Protein AF-A0A7C0UI90-F1 (afdb_monomer_lite)

Sequence (282 aa):
MVNGKISGVSVEVQLVLGINLPPIRINGDCYCGEYFSAKARINDSAILSVPIASPQNKSINCFTTDKDKNIELRKSSGNGHGTLFNQNIALKVNERGVCHTRYPNNNLRLIKMIYGGRMEIWEIALVSQNGSFFAPTQKTYEAKFYWDKKMGKIVCPRFDKSWPQIVEFGKNLLNEEDMLEPIEKHESDLAERRKNEKEAASYRLAMLKKPNTGYVLWWSHAQGYGAIKMYNYIARVHWKEIFRCHLLAFLSPGEIVKYSALRTPNGKTSFRKEAVGVMPVG

Structure (mmCIF, N/CA/C/O backbone):
data_AF-A0A7C0UI90-F1
#
_entry.id   AF-A0A7C0UI90-F1
#
loop_
_atom_site.group_PDB
_atom_site.id
_atom_site.type_symbol
_atom_site.label_atom_id
_atom_site.label_alt_id
_atom_site.label_comp_id
_atom_site.label_asym_id
_atom_site.label_entity_id
_atom_site.label_seq_id
_atom_site.pdbx_PDB_ins_code
_atom_site.Cartn_x
_atom_site.Cartn_y
_atom_site.Cartn_z
_atom_site.occupancy
_atom_site.B_iso_or_equiv
_atom_site.auth_seq_id
_atom_site.auth_comp_id
_atom_site.auth_asym_id
_atom_site.auth_atom_id
_atom_site.pdbx_PDB_model_num
ATOM 1 N N . MET A 1 1 ? 3.082 6.407 3.923 1.00 51.09 1 MET A N 1
ATOM 2 C CA . MET A 1 1 ? 3.392 4.962 3.972 1.00 51.09 1 MET A CA 1
ATOM 3 C C . MET A 1 1 ? 4.830 4.838 4.402 1.00 51.09 1 MET A C 1
ATOM 5 O O . MET A 1 1 ? 5.637 5.645 3.956 1.00 51.09 1 MET A O 1
ATOM 9 N N . VAL A 1 2 ? 5.113 3.908 5.303 1.00 45.16 2 VAL A N 1
ATOM 10 C CA . VAL A 1 2 ? 6.432 3.733 5.918 1.00 45.16 2 VAL A CA 1
ATOM 11 C C . VAL A 1 2 ? 6.766 2.248 5.799 1.00 45.16 2 VAL A C 1
ATOM 13 O O . VAL A 1 2 ? 5.917 1.413 6.122 1.00 45.16 2 VAL A O 1
ATOM 16 N N . ASN A 1 3 ? 7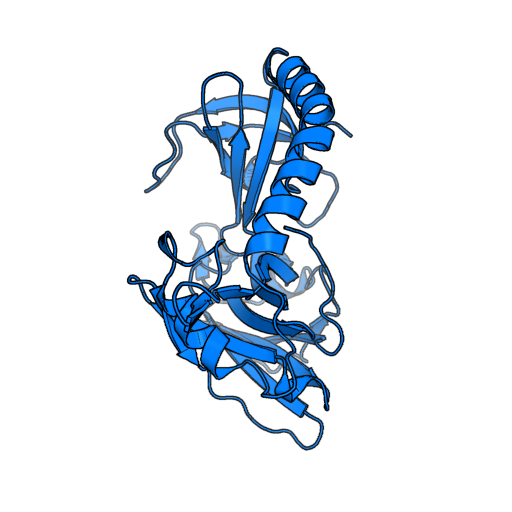.948 1.934 5.268 1.00 60.47 3 ASN A N 1
ATOM 17 C CA . ASN A 1 3 ? 8.530 0.597 5.387 1.00 60.47 3 ASN A CA 1
ATOM 18 C C . ASN A 1 3 ? 8.847 0.376 6.864 1.00 60.47 3 ASN A C 1
ATOM 20 O O . ASN A 1 3 ? 9.406 1.270 7.502 1.00 60.47 3 ASN A O 1
ATOM 24 N N . GLY A 1 4 ? 8.439 -0.748 7.439 1.00 63.25 4 GLY A N 1
ATOM 25 C CA . GLY A 1 4 ? 8.556 -0.879 8.882 1.00 63.25 4 GLY A CA 1
ATOM 26 C C . GLY A 1 4 ? 8.267 -2.259 9.425 1.00 63.25 4 GLY A C 1
ATOM 27 O O . GLY A 1 4 ? 7.746 -3.140 8.748 1.00 63.25 4 GLY A O 1
ATOM 28 N N . LYS A 1 5 ? 8.604 -2.416 10.703 1.00 76.19 5 LYS A N 1
ATOM 29 C CA . LYS A 1 5 ? 8.314 -3.612 11.487 1.00 76.19 5 LYS A CA 1
ATOM 30 C C . LYS A 1 5 ? 7.004 -3.418 12.238 1.00 76.19 5 LYS A C 1
ATOM 32 O O . LYS A 1 5 ? 6.796 -2.387 12.878 1.00 76.19 5 LYS A O 1
ATOM 37 N N . ILE A 1 6 ? 6.151 -4.433 12.207 1.00 79.19 6 ILE A N 1
ATOM 38 C CA . ILE A 1 6 ? 4.954 -4.488 13.043 1.00 79.19 6 ILE A CA 1
ATOM 39 C C . ILE A 1 6 ? 5.350 -5.196 14.337 1.00 79.19 6 ILE A C 1
ATOM 41 O O . ILE A 1 6 ? 5.777 -6.347 14.310 1.00 79.19 6 ILE A O 1
ATOM 45 N N . SER A 1 7 ? 5.236 -4.513 15.478 1.00 79.06 7 SER A N 1
ATOM 46 C CA . SER A 1 7 ? 5.532 -5.136 16.778 1.00 79.06 7 SER A CA 1
ATOM 47 C C . SER A 1 7 ? 4.697 -6.407 16.983 1.00 79.06 7 SER A C 1
ATOM 49 O O . SER A 1 7 ? 3.477 -6.366 16.801 1.00 79.06 7 SER A O 1
ATOM 51 N N . GLY A 1 8 ? 5.361 -7.510 17.349 1.00 73.69 8 GLY A N 1
ATOM 52 C CA . GLY A 1 8 ? 4.749 -8.825 17.575 1.00 73.69 8 GLY A CA 1
ATOM 53 C C . GLY A 1 8 ? 4.488 -9.663 16.318 1.00 73.69 8 GLY A C 1
ATOM 54 O O . GLY A 1 8 ? 3.927 -10.747 16.441 1.00 73.69 8 GLY A O 1
ATOM 55 N N . VAL A 1 9 ? 4.883 -9.193 15.130 1.00 78.81 9 VAL A N 1
ATOM 56 C CA . VAL A 1 9 ? 4.737 -9.924 13.861 1.00 78.81 9 VAL A CA 1
ATOM 57 C C . VAL A 1 9 ? 6.117 -10.267 13.309 1.00 78.81 9 VAL A C 1
ATOM 59 O O . VAL A 1 9 ? 6.970 -9.386 13.183 1.00 78.81 9 VAL A O 1
ATOM 62 N N . SER A 1 10 ? 6.323 -11.527 12.933 1.00 78.81 10 SER A N 1
ATOM 63 C CA . SER A 1 10 ? 7.446 -11.930 12.082 1.00 78.81 10 SER A CA 1
ATOM 64 C C . SER A 1 10 ? 6.945 -12.424 10.727 1.00 78.81 10 SER A C 1
ATOM 66 O O . SER A 1 10 ? 5.766 -12.727 10.548 1.00 78.81 10 SER A O 1
ATOM 68 N N . VAL A 1 11 ? 7.844 -12.435 9.743 1.00 75.88 11 VAL A N 1
ATOM 69 C CA . VAL A 1 11 ? 7.551 -12.887 8.383 1.00 75.88 11 VAL A CA 1
ATOM 70 C C . VAL A 1 11 ? 8.459 -14.066 8.068 1.00 75.88 11 VAL A C 1
ATOM 72 O O . VAL A 1 11 ? 9.665 -14.050 8.303 1.00 75.88 11 VAL A O 1
ATOM 75 N N . GLU A 1 12 ? 7.877 -15.131 7.549 1.00 77.94 12 GLU A N 1
ATOM 76 C CA . GLU A 1 12 ? 8.604 -16.318 7.134 1.00 77.94 12 GLU A CA 1
ATOM 77 C C . GLU A 1 12 ? 8.189 -16.652 5.707 1.00 77.94 12 GLU A C 1
ATOM 79 O O . GLU A 1 12 ? 7.008 -16.609 5.358 1.00 77.94 12 GLU A O 1
ATOM 84 N N . VAL A 1 13 ? 9.168 -16.962 4.861 1.00 73.62 13 VAL A N 1
ATOM 85 C CA . VAL A 1 13 ? 8.907 -17.389 3.489 1.00 73.62 13 VAL A CA 1
ATOM 86 C C . VAL A 1 13 ? 9.473 -18.783 3.322 1.00 73.62 13 VAL A C 1
ATOM 88 O O . VAL A 1 13 ? 10.682 -19.005 3.401 1.00 73.62 13 VAL A O 1
ATOM 91 N N . GLN A 1 14 ? 8.587 -19.732 3.065 1.00 73.56 14 GLN A N 1
ATOM 92 C CA . GLN A 1 14 ? 8.961 -21.090 2.722 1.00 73.56 14 GLN A CA 1
ATOM 93 C C . GLN A 1 14 ? 8.727 -21.310 1.235 1.00 73.56 14 GLN A C 1
ATOM 95 O O . GLN A 1 14 ? 7.634 -21.083 0.725 1.00 73.56 14 GLN A O 1
ATOM 100 N N . LEU A 1 15 ? 9.744 -21.784 0.525 1.00 68.00 15 LEU A N 1
ATOM 101 C CA . LEU A 1 15 ? 9.550 -22.286 -0.825 1.00 68.00 15 LEU A CA 1
ATOM 102 C C . LEU A 1 15 ? 9.065 -23.726 -0.775 1.00 68.00 15 LEU A C 1
ATOM 104 O O . LEU A 1 15 ? 9.737 -24.589 -0.214 1.00 68.00 15 LEU A O 1
ATOM 108 N N . VAL A 1 16 ? 7.935 -23.985 -1.422 1.00 66.19 16 VAL A N 1
ATOM 109 C CA . VAL A 1 16 ? 7.476 -25.337 -1.728 1.00 66.19 16 VAL A CA 1
ATOM 110 C C . VAL A 1 16 ? 7.855 -25.602 -3.177 1.00 66.19 16 VAL A C 1
ATOM 112 O O . VAL A 1 16 ? 7.046 -25.501 -4.099 1.00 66.19 16 VAL A O 1
ATOM 115 N N . LEU A 1 17 ? 9.146 -25.866 -3.363 1.00 58.09 17 LEU A N 1
ATOM 116 C CA . LEU A 1 17 ? 9.630 -26.547 -4.559 1.00 58.09 17 LEU A CA 1
ATOM 117 C C . LEU A 1 17 ? 9.334 -28.035 -4.352 1.00 58.09 17 LEU A C 1
ATOM 119 O O . LEU A 1 17 ? 9.226 -28.466 -3.205 1.00 58.09 17 LEU A O 1
ATOM 123 N N . GLY A 1 18 ? 9.265 -28.851 -5.402 1.00 52.12 18 GLY A N 1
ATOM 124 C CA . GLY A 1 18 ? 9.109 -30.316 -5.286 1.00 52.12 18 GLY A CA 1
ATOM 125 C C . GLY A 1 18 ? 10.187 -31.067 -4.466 1.00 52.12 18 GLY A C 1
ATOM 126 O O . GLY A 1 18 ? 10.306 -32.280 -4.588 1.00 52.12 18 GLY A O 1
ATOM 127 N N . ILE A 1 19 ? 10.996 -30.365 -3.662 1.00 47.78 19 ILE A N 1
ATOM 128 C CA . ILE A 1 19 ? 12.025 -30.843 -2.743 1.00 47.78 19 ILE A CA 1
ATOM 129 C C . ILE A 1 19 ? 11.970 -29.968 -1.472 1.00 47.78 19 ILE A C 1
ATOM 131 O O . ILE A 1 19 ? 11.955 -28.740 -1.571 1.00 47.78 19 ILE A O 1
ATOM 135 N N . ASN A 1 20 ? 11.970 -30.593 -0.290 1.00 51.75 20 ASN A N 1
ATOM 136 C CA . ASN A 1 20 ? 11.911 -29.941 1.027 1.00 51.75 20 ASN A CA 1
ATOM 137 C C . ASN A 1 20 ? 13.096 -28.983 1.260 1.00 51.75 20 ASN A C 1
ATOM 139 O O . ASN A 1 20 ? 14.147 -29.400 1.747 1.00 51.75 20 ASN A O 1
ATOM 143 N N . LEU A 1 21 ? 12.946 -27.696 0.935 1.00 54.94 21 LEU A N 1
ATOM 144 C CA . LEU A 1 21 ? 13.877 -26.662 1.389 1.00 54.94 21 LEU A CA 1
ATOM 145 C C . LEU A 1 21 ? 13.471 -26.169 2.786 1.00 54.94 21 LEU A C 1
ATOM 147 O O . LEU A 1 21 ? 12.273 -26.030 3.060 1.00 54.94 21 LEU A O 1
ATOM 151 N N . PRO A 1 22 ? 14.442 -25.887 3.676 1.00 56.75 22 PRO A N 1
ATOM 152 C CA . PRO A 1 22 ? 14.138 -25.305 4.973 1.00 56.75 22 PRO A CA 1
ATOM 153 C C . PRO A 1 22 ? 13.486 -23.922 4.789 1.00 56.75 22 PRO A C 1
ATOM 155 O O . PRO A 1 22 ? 13.873 -23.179 3.879 1.00 56.75 22 PRO A O 1
ATOM 158 N N . PRO A 1 23 ? 12.498 -23.559 5.626 1.00 59.75 23 PRO A N 1
ATOM 159 C CA . PRO A 1 23 ? 11.876 -22.242 5.570 1.00 59.75 23 PRO A CA 1
ATOM 160 C C . PRO A 1 23 ? 12.924 -21.156 5.828 1.00 59.75 23 PRO A C 1
ATOM 162 O O . PRO A 1 23 ? 13.736 -21.265 6.748 1.00 59.75 23 PRO A O 1
ATOM 165 N N . ILE A 1 24 ? 12.896 -20.088 5.031 1.00 60.34 24 ILE A N 1
ATOM 166 C CA . ILE A 1 24 ? 13.757 -18.928 5.243 1.00 60.34 24 ILE A CA 1
ATOM 167 C C . ILE A 1 24 ? 12.975 -17.958 6.128 1.00 60.34 24 ILE A C 1
ATOM 169 O O . ILE A 1 24 ? 11.955 -17.391 5.728 1.00 60.34 24 ILE A O 1
ATOM 173 N N . ARG A 1 25 ? 13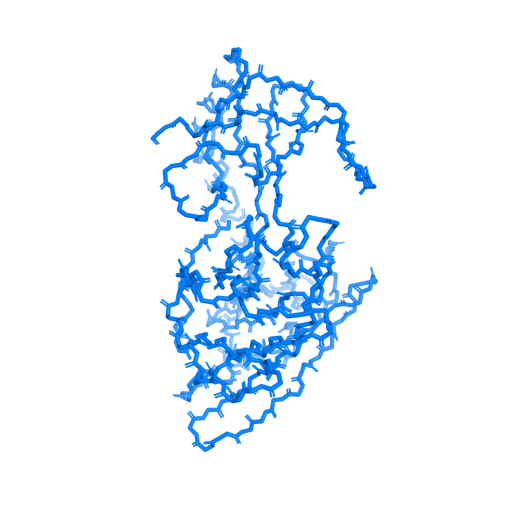.440 -17.783 7.367 1.00 55.91 25 ARG A N 1
ATOM 174 C CA . ARG A 1 25 ? 12.888 -16.786 8.292 1.00 55.91 25 ARG A CA 1
ATOM 175 C C . ARG A 1 25 ? 13.424 -15.408 7.938 1.00 55.91 25 ARG A C 1
ATOM 177 O O . ARG A 1 25 ? 14.636 -15.231 7.842 1.00 55.91 25 ARG A O 1
ATOM 184 N N . ILE A 1 26 ? 12.535 -14.431 7.773 1.00 57.53 26 ILE A N 1
ATOM 185 C CA . ILE A 1 26 ? 12.902 -13.087 7.322 1.00 57.53 26 ILE A CA 1
ATOM 186 C C . ILE A 1 26 ? 12.285 -12.049 8.253 1.00 57.53 26 ILE A C 1
ATOM 188 O O . ILE A 1 26 ? 11.101 -11.738 8.199 1.00 57.53 26 ILE A O 1
ATOM 192 N N . ASN A 1 27 ? 13.110 -11.449 9.106 1.00 49.03 27 ASN A N 1
ATOM 193 C CA . ASN A 1 27 ? 12.647 -10.393 10.000 1.00 49.03 27 ASN A CA 1
ATOM 194 C C . ASN A 1 27 ? 12.759 -9.008 9.342 1.00 49.03 27 ASN A C 1
ATOM 196 O O . ASN A 1 27 ? 13.760 -8.314 9.517 1.00 49.03 27 ASN A O 1
ATOM 200 N N . GLY A 1 28 ? 11.695 -8.568 8.664 1.00 49.09 28 GLY A N 1
ATOM 201 C CA . GLY A 1 28 ? 11.563 -7.210 8.114 1.00 49.09 28 GLY A CA 1
ATOM 202 C C . GLY A 1 28 ? 11.826 -7.110 6.609 1.00 49.09 28 GLY A C 1
ATOM 203 O O . GLY A 1 28 ? 11.704 -8.102 5.897 1.00 49.09 28 GLY A O 1
ATOM 204 N N . ASP A 1 29 ? 12.162 -5.903 6.132 1.00 50.03 29 ASP A N 1
ATOM 205 C CA . ASP A 1 29 ? 12.384 -5.550 4.715 1.00 50.03 29 ASP A CA 1
ATOM 206 C C . ASP A 1 29 ? 13.670 -6.165 4.139 1.00 50.03 29 ASP A C 1
ATOM 208 O O . ASP A 1 29 ? 14.583 -5.469 3.687 1.00 50.03 29 ASP A O 1
ATOM 212 N N . CYS A 1 30 ? 13.786 -7.485 4.206 1.00 55.34 30 CYS A N 1
ATOM 213 C CA . CYS A 1 30 ? 15.021 -8.187 3.922 1.00 55.34 30 CYS A CA 1
ATOM 214 C C . CYS A 1 30 ? 14.888 -9.084 2.689 1.00 55.34 30 CYS A C 1
ATOM 216 O O . CYS A 1 30 ? 13.849 -9.676 2.386 1.00 55.34 30 CYS A O 1
ATOM 218 N N . TYR A 1 31 ? 15.996 -9.132 1.960 1.00 56.28 31 TYR A N 1
ATOM 219 C CA . TYR A 1 31 ? 16.250 -9.999 0.825 1.00 56.28 31 TYR A CA 1
ATOM 220 C C . TYR A 1 31 ? 16.003 -11.471 1.176 1.00 56.28 31 TYR A C 1
ATOM 222 O O . TYR A 1 31 ? 16.520 -11.951 2.182 1.00 56.28 31 TYR A O 1
ATOM 230 N N . CYS A 1 32 ? 15.249 -12.196 0.344 1.00 54.50 32 CYS A N 1
ATOM 231 C CA . CYS A 1 32 ? 15.006 -13.630 0.530 1.00 54.50 32 CYS A CA 1
ATOM 232 C C . CYS A 1 32 ? 16.123 -14.516 -0.070 1.00 54.50 32 CYS A C 1
ATOM 234 O O . CYS A 1 32 ? 16.038 -15.736 0.032 1.00 54.50 32 CYS A O 1
ATOM 236 N N . GLY A 1 33 ? 17.177 -13.931 -0.661 1.00 51.34 33 GLY A N 1
ATOM 237 C CA . GLY A 1 33 ? 18.334 -14.656 -1.209 1.00 51.34 33 GLY A CA 1
ATOM 238 C C . GLY A 1 33 ? 18.289 -14.901 -2.727 1.00 51.34 33 GLY A C 1
ATOM 239 O O . GLY A 1 33 ? 17.216 -14.959 -3.326 1.00 51.34 33 GLY A O 1
ATOM 240 N N . GLU A 1 34 ? 19.466 -15.127 -3.340 1.00 48.56 34 GLU A N 1
ATOM 241 C CA . GLU A 1 34 ? 19.613 -15.604 -4.738 1.00 48.56 34 GLU A CA 1
ATOM 242 C C . GLU A 1 34 ? 19.105 -17.048 -4.885 1.00 48.56 34 GLU A C 1
ATOM 244 O O . GLU A 1 34 ? 18.756 -17.495 -5.973 1.00 48.56 34 GLU A O 1
ATOM 249 N N . TYR A 1 35 ? 19.000 -17.772 -3.765 1.00 44.78 35 TYR A N 1
ATOM 250 C CA . TYR A 1 35 ? 18.588 -19.175 -3.690 1.00 44.78 35 TYR A CA 1
ATOM 251 C C . TYR A 1 35 ? 17.211 -19.464 -4.309 1.00 44.78 35 TYR A C 1
ATOM 253 O O . TYR A 1 35 ? 16.971 -20.587 -4.753 1.00 44.78 35 TYR A O 1
ATOM 261 N N . PHE A 1 36 ? 16.321 -18.467 -4.374 1.00 50.47 36 PHE A N 1
ATOM 262 C CA . PHE A 1 36 ? 15.011 -18.600 -5.016 1.00 50.47 36 PHE A CA 1
ATOM 263 C C . PHE A 1 36 ? 15.097 -18.722 -6.548 1.00 50.47 36 PHE A C 1
ATOM 265 O O . PHE A 1 36 ? 14.237 -19.361 -7.154 1.00 50.47 36 PHE A O 1
ATOM 272 N N . SER A 1 37 ? 16.100 -18.113 -7.191 1.00 51.34 37 SER A N 1
ATOM 273 C CA . SER A 1 37 ? 16.126 -17.959 -8.653 1.00 51.34 37 SER A CA 1
ATOM 274 C C . SER A 1 37 ? 16.629 -19.210 -9.381 1.00 51.34 37 SER A C 1
ATOM 276 O O . SER A 1 37 ? 16.150 -19.514 -10.469 1.00 51.34 37 SER A O 1
ATOM 278 N N . ALA A 1 38 ? 17.545 -19.968 -8.768 1.00 50.12 38 ALA A N 1
ATOM 279 C CA . ALA A 1 38 ? 18.234 -21.079 -9.428 1.00 50.12 38 ALA A CA 1
ATOM 280 C C . ALA A 1 38 ? 17.455 -22.411 -9.434 1.00 50.12 38 ALA A C 1
ATOM 282 O O . ALA A 1 38 ? 17.819 -23.321 -10.178 1.00 50.12 38 ALA A O 1
ATOM 283 N N . LYS A 1 39 ? 16.417 -22.569 -8.596 1.00 54.78 39 LYS A N 1
ATOM 284 C CA . LYS A 1 39 ? 15.715 -23.859 -8.412 1.00 54.78 39 LYS A CA 1
ATOM 285 C C . LYS A 1 39 ? 14.207 -23.833 -8.655 1.00 54.78 39 LYS A C 1
ATOM 287 O O . LYS A 1 39 ? 13.625 -24.908 -8.780 1.00 54.78 39 LYS A O 1
ATOM 292 N N . ALA A 1 40 ? 13.582 -22.658 -8.716 1.00 57.44 40 ALA A N 1
ATOM 293 C CA . ALA A 1 40 ? 12.142 -22.555 -8.923 1.00 57.44 40 ALA A CA 1
ATOM 294 C C . ALA A 1 40 ? 11.752 -22.896 -10.370 1.00 57.44 40 ALA A C 1
ATOM 296 O O . ALA A 1 40 ? 12.316 -22.367 -11.327 1.00 57.44 40 ALA A O 1
ATOM 297 N N . ARG A 1 41 ? 10.768 -23.779 -10.523 1.00 63.72 41 ARG A N 1
ATOM 298 C CA . ARG A 1 41 ? 10.221 -24.280 -11.785 1.00 63.72 41 ARG A CA 1
ATOM 299 C C . ARG A 1 41 ? 8.810 -23.740 -12.021 1.00 63.72 41 ARG A C 1
ATOM 301 O O . ARG A 1 41 ? 8.154 -23.187 -11.137 1.00 63.72 41 ARG A O 1
ATOM 308 N N . ILE A 1 42 ? 8.327 -23.919 -13.249 1.00 60.69 42 ILE A N 1
ATOM 309 C CA . ILE A 1 42 ? 6.921 -23.691 -13.603 1.00 60.69 42 ILE A CA 1
ATOM 310 C C . ILE A 1 42 ? 6.048 -24.592 -12.708 1.00 60.69 42 ILE A C 1
ATOM 312 O O . ILE A 1 42 ? 6.316 -25.786 -12.618 1.00 60.69 42 ILE A O 1
ATOM 316 N N . ASN A 1 43 ? 5.013 -24.013 -12.084 1.00 65.81 43 ASN A N 1
ATOM 317 C CA . ASN A 1 43 ? 4.077 -24.625 -11.119 1.00 65.81 43 ASN A CA 1
ATOM 318 C C . ASN A 1 43 ? 4.544 -24.736 -9.657 1.00 65.81 43 ASN A C 1
ATOM 320 O O . ASN A 1 43 ? 3.767 -25.211 -8.829 1.00 65.81 43 ASN A O 1
ATOM 324 N N . ASP A 1 44 ? 5.738 -24.256 -9.307 1.00 75.50 44 ASP A N 1
ATOM 325 C CA . ASP A 1 44 ? 6.128 -24.170 -7.897 1.00 75.50 44 ASP A CA 1
ATOM 326 C C . ASP A 1 44 ? 5.317 -23.098 -7.147 1.00 75.50 44 ASP A C 1
ATOM 328 O O . ASP A 1 44 ? 4.744 -22.166 -7.730 1.00 75.50 44 ASP A O 1
ATOM 332 N N . SER A 1 45 ? 5.284 -23.210 -5.819 1.00 80.12 45 SER A N 1
ATOM 333 C CA . SER A 1 45 ? 4.643 -22.218 -4.956 1.00 80.12 45 SER A CA 1
ATOM 334 C C . SER A 1 45 ? 5.539 -21.802 -3.799 1.00 80.12 45 SER A C 1
ATOM 336 O O . SER A 1 45 ? 6.422 -22.535 -3.358 1.00 80.12 45 SER A O 1
ATOM 338 N N . ALA A 1 46 ? 5.309 -20.597 -3.297 1.00 82.94 46 ALA A N 1
ATOM 339 C CA . ALA A 1 46 ? 5.870 -20.129 -2.044 1.00 82.94 46 ALA A CA 1
ATOM 340 C C . ALA A 1 46 ? 4.752 -20.032 -1.008 1.00 82.94 46 ALA A C 1
ATOM 342 O O . ALA A 1 46 ? 3.655 -19.576 -1.316 1.00 82.94 46 ALA A O 1
ATOM 343 N N . ILE A 1 47 ? 5.023 -20.421 0.228 1.00 84.69 47 ILE A N 1
ATOM 344 C CA . ILE A 1 47 ? 4.156 -20.148 1.365 1.00 84.69 47 ILE A CA 1
ATOM 345 C C . ILE A 1 47 ? 4.725 -18.929 2.085 1.00 84.69 47 ILE A C 1
ATOM 347 O O . ILE A 1 47 ? 5.838 -18.959 2.611 1.00 84.69 47 ILE A O 1
ATOM 351 N N . LEU A 1 48 ? 3.951 -17.847 2.087 1.00 86.44 48 LEU A N 1
ATOM 352 C CA . LEU A 1 48 ? 4.176 -16.697 2.949 1.00 86.44 48 LEU A CA 1
ATOM 353 C C . LEU A 1 48 ? 3.453 -16.951 4.272 1.00 86.44 48 LEU A C 1
ATOM 355 O O . LEU A 1 48 ? 2.222 -17.006 4.302 1.00 86.44 48 LEU A O 1
ATOM 359 N N . SER A 1 49 ? 4.228 -17.096 5.337 1.00 85.75 49 SER A N 1
ATOM 360 C CA . SER A 1 49 ? 3.768 -17.387 6.690 1.00 85.75 49 SER A CA 1
ATOM 361 C C . SER A 1 49 ? 3.995 -16.165 7.575 1.00 85.75 49 SER A C 1
ATOM 363 O O . SER A 1 49 ? 5.092 -15.612 7.631 1.00 85.75 49 SER A O 1
ATOM 365 N N . VAL A 1 50 ? 2.951 -15.724 8.266 1.00 85.75 50 VAL A N 1
ATOM 366 C CA . VAL A 1 50 ? 2.969 -14.536 9.125 1.00 85.75 50 VAL A CA 1
ATOM 367 C C . VAL A 1 50 ? 2.493 -14.935 10.519 1.00 85.75 50 VAL A C 1
ATOM 369 O O . VAL A 1 50 ? 1.290 -14.884 10.804 1.00 85.75 50 VAL A O 1
ATOM 372 N N . PRO A 1 51 ? 3.404 -15.417 11.379 1.00 84.75 51 PRO A N 1
ATOM 373 C CA . PRO A 1 51 ? 3.109 -15.640 12.786 1.00 84.75 51 PRO A CA 1
ATOM 374 C C . PRO A 1 51 ? 2.980 -14.311 13.545 1.00 84.75 51 PRO A C 1
ATOM 376 O O . PRO A 1 51 ? 3.760 -13.371 13.372 1.00 84.75 51 PRO A O 1
ATOM 379 N N . ILE A 1 52 ? 1.990 -14.263 14.429 1.00 83.12 52 ILE A N 1
ATOM 380 C CA . ILE A 1 52 ? 1.695 -13.151 15.327 1.00 83.12 52 ILE A CA 1
ATOM 381 C C . ILE A 1 52 ? 1.739 -13.677 16.753 1.00 83.12 52 ILE A C 1
ATOM 383 O O . ILE A 1 52 ? 0.977 -14.581 17.102 1.00 83.12 52 ILE A O 1
ATOM 387 N N . ALA A 1 53 ? 2.622 -13.110 17.569 1.00 81.50 53 ALA A N 1
ATOM 388 C CA . ALA A 1 53 ? 2.796 -13.519 18.954 1.00 81.50 53 ALA A CA 1
ATOM 389 C C . ALA A 1 53 ? 1.560 -13.191 19.814 1.00 81.50 53 ALA A C 1
ATOM 391 O O . ALA A 1 53 ? 0.806 -12.251 19.546 1.00 81.50 53 ALA A O 1
ATOM 392 N N . SER A 1 54 ? 1.353 -13.970 20.875 1.00 73.25 54 SER A N 1
ATOM 393 C CA . SER A 1 54 ? 0.456 -13.587 21.970 1.00 73.25 54 SER A CA 1
ATOM 394 C C . SER A 1 54 ? 1.103 -12.480 22.828 1.00 73.25 54 SER A C 1
ATOM 396 O O . SER A 1 54 ? 2.308 -12.570 23.081 1.00 73.25 54 SER A O 1
ATOM 398 N N . PRO A 1 55 ? 0.363 -11.457 23.315 1.00 71.00 55 PRO A N 1
ATOM 399 C CA . PRO A 1 55 ? -1.087 -11.229 23.200 1.00 71.00 55 PRO A CA 1
ATOM 400 C C . PRO A 1 55 ? -1.506 -10.354 22.001 1.00 71.00 55 PRO A C 1
ATOM 402 O O . PRO A 1 55 ? -2.662 -9.935 21.914 1.00 71.00 55 PRO A O 1
ATOM 405 N N . GLN A 1 56 ? -0.590 -10.031 21.079 1.00 70.25 56 GLN A N 1
ATOM 406 C CA . GLN A 1 56 ? -0.858 -9.125 19.950 1.00 70.25 56 GLN A CA 1
ATOM 407 C C . GLN A 1 56 ? -1.896 -9.682 18.965 1.00 70.25 56 GLN A C 1
ATOM 409 O O . GLN A 1 56 ? -2.487 -8.924 18.200 1.00 70.25 56 GLN A O 1
ATOM 414 N N . ASN A 1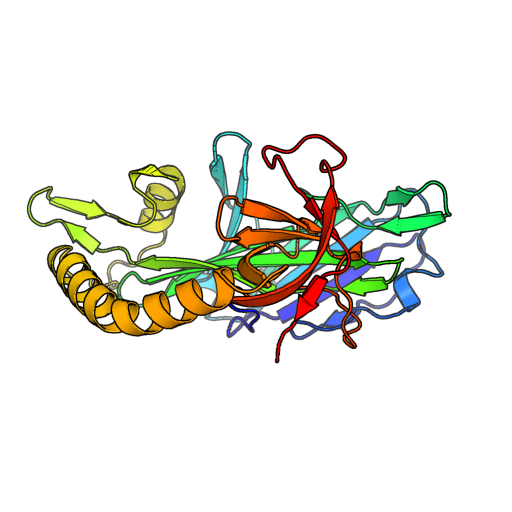 57 ? -2.159 -10.988 18.992 1.00 66.19 57 ASN A N 1
ATOM 415 C CA . ASN A 1 57 ? -3.154 -11.623 18.135 1.00 66.19 57 ASN A CA 1
ATOM 416 C C . ASN A 1 57 ? -4.583 -11.074 18.283 1.00 66.19 57 ASN A C 1
ATOM 418 O O . ASN A 1 57 ? -5.330 -11.115 17.312 1.00 66.19 57 ASN A O 1
ATOM 422 N N . LYS A 1 58 ? -4.973 -10.539 19.448 1.00 74.75 58 LYS A N 1
ATOM 423 C CA . LYS A 1 58 ? -6.316 -9.959 19.630 1.00 74.75 58 LYS A CA 1
ATOM 424 C C . LYS A 1 58 ? -6.505 -8.652 18.858 1.00 74.75 58 LYS A C 1
ATOM 426 O O . LYS A 1 58 ? -7.620 -8.337 18.463 1.00 74.75 58 LYS A O 1
ATOM 431 N N . SER A 1 59 ? -5.428 -7.900 18.633 1.00 83.69 59 SER A N 1
ATOM 432 C CA . SER A 1 59 ? -5.481 -6.591 17.974 1.00 83.69 59 SER A CA 1
ATOM 433 C C . SER A 1 59 ? -5.051 -6.618 16.509 1.00 83.69 59 SER A C 1
ATOM 435 O O . SER A 1 59 ? -5.196 -5.605 15.823 1.00 83.69 59 SER A O 1
ATOM 437 N N . ILE A 1 60 ? -4.538 -7.750 16.010 1.00 89.88 60 ILE A N 1
ATOM 438 C CA . ILE A 1 60 ? -4.086 -7.898 14.624 1.00 89.88 60 ILE A CA 1
ATOM 439 C C . ILE A 1 60 ? -4.865 -9.007 13.925 1.00 89.88 60 ILE A C 1
ATOM 441 O O . ILE A 1 60 ? -4.773 -10.175 14.290 1.00 89.88 60 ILE A O 1
ATOM 445 N N . ASN A 1 61 ? -5.567 -8.641 12.855 1.00 91.25 61 ASN A N 1
ATOM 446 C CA . ASN A 1 61 ? -6.326 -9.570 12.026 1.00 91.25 61 ASN A CA 1
ATOM 447 C C . ASN A 1 61 ? -5.819 -9.542 10.585 1.00 91.25 61 ASN A C 1
ATOM 449 O O . ASN A 1 61 ? -5.331 -8.518 10.107 1.00 91.25 61 ASN A O 1
ATOM 453 N N . CYS A 1 62 ? -5.960 -10.656 9.871 1.00 93.19 62 CYS A N 1
ATOM 454 C CA . CYS A 1 62 ? -5.654 -10.727 8.449 1.00 93.19 62 CYS A CA 1
ATOM 455 C C . CYS A 1 62 ? -6.938 -10.765 7.627 1.00 93.19 62 CYS A C 1
ATOM 457 O O . CYS A 1 62 ? -7.885 -11.469 7.979 1.00 93.19 62 CYS A O 1
ATOM 459 N N . PHE A 1 63 ? -6.963 -10.035 6.517 1.00 93.75 63 PHE A N 1
ATOM 460 C CA . PHE A 1 63 ? -8.138 -9.953 5.662 1.00 93.75 63 PHE A CA 1
ATOM 461 C C . PHE A 1 63 ? -7.775 -9.941 4.177 1.00 93.75 63 PHE A C 1
ATOM 463 O O . PHE A 1 63 ? -6.632 -9.696 3.785 1.00 93.75 63 PHE A O 1
ATOM 470 N N . THR A 1 64 ? -8.773 -10.210 3.344 1.00 92.25 64 THR A N 1
ATOM 471 C CA . THR A 1 64 ? -8.705 -10.043 1.891 1.00 92.25 64 THR A CA 1
ATOM 472 C C . THR A 1 64 ? -9.784 -9.085 1.419 1.00 92.25 64 THR A C 1
ATOM 474 O O . THR A 1 64 ? -10.713 -8.770 2.161 1.00 92.25 64 THR A O 1
ATOM 477 N N . THR A 1 65 ? -9.615 -8.577 0.200 1.00 90.25 65 THR A N 1
ATOM 478 C CA . THR A 1 65 ? -10.573 -7.670 -0.427 1.00 90.25 65 THR A CA 1
ATOM 479 C C . THR A 1 65 ? -10.929 -8.161 -1.812 1.00 90.25 65 THR A C 1
ATOM 481 O O . THR A 1 65 ? -10.018 -8.424 -2.604 1.00 90.25 65 THR A O 1
ATOM 484 N N . ASP A 1 66 ? -12.216 -8.216 -2.125 1.00 87.38 66 ASP A N 1
ATOM 485 C CA . ASP A 1 66 ? -12.670 -8.468 -3.489 1.00 87.38 66 ASP A CA 1
ATOM 486 C C . ASP A 1 66 ? -12.546 -7.209 -4.380 1.00 87.38 66 ASP A C 1
ATOM 488 O O . ASP A 1 66 ? -11.955 -6.190 -3.999 1.00 87.38 66 ASP A O 1
ATOM 492 N N . LYS A 1 67 ? -13.076 -7.282 -5.608 1.00 84.44 67 LYS A N 1
ATOM 493 C CA . LYS A 1 67 ? -13.048 -6.162 -6.566 1.00 84.44 67 LYS A CA 1
ATOM 494 C C . LYS A 1 67 ? -13.922 -4.981 -6.133 1.00 84.44 67 LYS A C 1
ATOM 496 O O . LYS A 1 67 ? -13.595 -3.848 -6.486 1.00 84.44 67 LYS A O 1
ATOM 501 N N . ASP A 1 68 ? -14.964 -5.245 -5.353 1.00 87.06 68 ASP A N 1
ATOM 502 C CA . ASP A 1 68 ? -15.921 -4.260 -4.846 1.00 87.06 68 ASP A CA 1
ATOM 503 C C . ASP A 1 68 ? -15.518 -3.724 -3.459 1.00 87.06 68 ASP A C 1
ATOM 505 O O . ASP A 1 68 ? -16.214 -2.898 -2.864 1.00 87.06 68 ASP A O 1
ATOM 509 N N . LYS A 1 69 ? -14.324 -4.122 -2.989 1.00 88.62 69 LYS A N 1
ATOM 510 C CA . LYS A 1 69 ? -13.710 -3.778 -1.700 1.00 88.62 69 LYS A CA 1
ATOM 511 C C . LYS A 1 69 ? -14.441 -4.352 -0.482 1.00 88.62 69 LYS A C 1
ATOM 513 O O . LYS A 1 69 ? -14.233 -3.851 0.630 1.00 88.62 69 LYS A O 1
ATOM 518 N N . ASN A 1 70 ? -15.245 -5.396 -0.659 1.00 91.31 70 ASN A N 1
ATOM 519 C CA . ASN A 1 70 ? -15.771 -6.166 0.464 1.00 91.31 70 ASN A CA 1
ATOM 520 C C . ASN A 1 70 ? -14.623 -6.882 1.169 1.00 91.31 70 ASN A C 1
ATOM 522 O O . ASN A 1 70 ? -13.629 -7.243 0.537 1.00 91.31 70 ASN A O 1
ATOM 526 N N . ILE A 1 71 ? -14.740 -7.028 2.486 1.00 92.56 71 ILE A N 1
ATOM 527 C CA . ILE A 1 71 ? -13.666 -7.523 3.345 1.00 92.56 71 ILE A CA 1
ATOM 528 C C . ILE A 1 71 ? -14.041 -8.887 3.897 1.00 92.56 71 ILE A C 1
ATOM 530 O O . ILE A 1 71 ? -15.087 -9.040 4.521 1.00 92.56 71 ILE A O 1
ATOM 534 N N . GLU A 1 72 ? -13.138 -9.848 3.732 1.00 91.38 72 GLU A N 1
ATOM 535 C CA . GLU A 1 72 ? -13.265 -11.184 4.308 1.00 91.38 72 GLU A CA 1
ATOM 536 C C . GLU A 1 72 ? -12.089 -11.473 5.238 1.00 91.38 72 GLU A C 1
ATOM 538 O O . GLU A 1 72 ? -10.922 -11.345 4.845 1.00 91.38 72 GLU A O 1
ATOM 543 N N . LEU A 1 73 ? -12.393 -11.884 6.472 1.00 90.31 73 LEU A N 1
ATOM 544 C CA . LEU A 1 73 ? -11.392 -12.338 7.433 1.00 90.31 73 LEU A CA 1
ATOM 545 C C . LEU A 1 73 ? -10.760 -13.642 6.968 1.00 90.31 73 LEU A C 1
ATOM 547 O O . LEU A 1 73 ? -11.439 -14.606 6.608 1.00 90.31 73 LEU A O 1
ATOM 551 N N . ARG A 1 74 ? -9.434 -13.701 7.042 1.00 90.06 74 ARG A N 1
ATOM 552 C CA . ARG A 1 74 ? -8.719 -14.944 6.796 1.00 90.06 74 ARG A CA 1
ATOM 553 C C . ARG A 1 74 ? -8.760 -15.825 8.026 1.00 90.06 74 ARG A C 1
ATOM 555 O O . ARG A 1 74 ? -8.474 -15.381 9.134 1.00 90.06 74 ARG A O 1
ATOM 562 N N . LYS A 1 75 ? -9.024 -17.110 7.797 1.00 84.06 75 LYS A N 1
ATOM 563 C CA . LYS A 1 75 ? -8.830 -18.142 8.813 1.00 84.06 75 LYS A CA 1
ATOM 564 C C . LYS A 1 75 ? -7.355 -18.192 9.211 1.00 84.06 75 LYS A C 1
ATOM 566 O O . LYS A 1 75 ? -6.472 -18.143 8.353 1.00 84.06 75 LYS A O 1
ATOM 571 N N . SER A 1 76 ? -7.115 -18.327 10.504 1.00 83.25 76 SER A N 1
ATOM 572 C CA . SER A 1 76 ? -5.798 -18.561 11.083 1.00 83.25 76 SER A CA 1
ATOM 573 C C . SER A 1 76 ? -5.725 -19.931 11.734 1.00 83.25 76 SER A C 1
ATOM 575 O O . SER A 1 76 ? -6.728 -20.427 12.246 1.00 83.25 76 SER A O 1
ATOM 577 N N . SER A 1 77 ? -4.527 -20.499 11.809 1.00 81.75 77 SER A N 1
ATOM 578 C CA . SER A 1 77 ? -4.246 -21.628 12.699 1.00 81.75 77 SER A CA 1
ATOM 579 C C . SER A 1 77 ? -3.674 -21.113 14.021 1.00 81.75 77 SER A C 1
ATOM 581 O O . SER A 1 77 ? -2.732 -20.316 14.012 1.00 81.75 77 SER A O 1
ATOM 583 N N . GLY A 1 78 ? -4.224 -21.564 15.150 1.00 70.75 78 GLY A N 1
ATOM 584 C CA . GLY A 1 78 ? -3.616 -21.349 16.464 1.00 70.75 78 GLY A CA 1
ATOM 585 C C . GLY A 1 78 ? -2.468 -22.334 16.673 1.00 70.75 78 GLY A C 1
ATOM 586 O O . GLY A 1 78 ? -2.637 -23.523 16.415 1.00 70.75 78 GLY A O 1
ATOM 587 N N . ASN A 1 79 ? -1.306 -21.858 17.118 1.00 57.25 79 ASN A N 1
ATOM 588 C CA . ASN A 1 79 ? -0.127 -22.707 17.352 1.00 57.25 79 ASN A CA 1
ATOM 589 C C . ASN A 1 79 ? 0.304 -22.752 18.832 1.00 57.25 79 ASN A C 1
ATOM 591 O O . ASN A 1 79 ? 1.477 -22.966 19.123 1.00 57.25 79 ASN A O 1
ATOM 595 N N . GLY A 1 80 ? -0.613 -22.487 19.770 1.00 59.12 80 GLY A N 1
ATOM 596 C CA . GLY A 1 80 ? -0.334 -22.446 21.216 1.00 59.12 80 GLY A CA 1
ATOM 597 C C . GLY A 1 80 ? 0.460 -21.216 21.691 1.00 59.12 80 GLY A C 1
ATOM 598 O O . GLY A 1 80 ? 0.332 -20.826 22.846 1.00 59.12 80 GLY A O 1
ATOM 599 N N . HIS A 1 81 ? 1.204 -20.551 20.801 1.00 61.25 81 HIS A N 1
ATOM 600 C CA . HIS A 1 81 ? 2.026 -19.366 21.095 1.00 61.25 81 HIS A CA 1
ATOM 601 C C . HIS A 1 81 ? 1.530 -18.080 20.411 1.00 61.25 81 HIS A C 1
ATOM 603 O O . HIS A 1 81 ? 2.096 -17.001 20.610 1.00 61.25 81 HIS A O 1
ATOM 609 N N . GLY A 1 82 ? 0.466 -18.176 19.614 1.00 76.88 82 GLY A N 1
ATOM 610 C CA . GLY A 1 82 ? -0.080 -17.065 18.854 1.00 76.88 82 GLY A CA 1
ATOM 611 C C . GLY A 1 82 ? -0.945 -17.516 17.681 1.00 76.88 82 GLY A C 1
ATOM 612 O O . GLY A 1 82 ? -1.485 -18.627 17.658 1.00 76.88 82 GLY A O 1
ATOM 613 N N . THR A 1 83 ? -1.073 -16.621 16.708 1.00 86.00 83 THR A N 1
ATOM 614 C CA . THR A 1 83 ? -1.902 -16.790 15.512 1.00 86.00 83 THR A CA 1
ATOM 615 C C . THR A 1 83 ? -1.007 -16.850 14.282 1.00 86.00 83 THR A C 1
ATOM 617 O O . THR A 1 83 ? -0.146 -15.994 14.111 1.00 86.00 83 THR A O 1
ATOM 620 N N . LEU A 1 84 ? -1.204 -17.840 13.412 1.00 87.31 84 LEU A N 1
ATOM 621 C CA . LEU A 1 84 ? -0.456 -17.979 12.162 1.00 87.31 84 LEU A CA 1
ATOM 622 C C . LEU A 1 84 ? -1.372 -17.765 10.953 1.00 87.31 84 LEU A C 1
ATOM 624 O O . LEU A 1 84 ? -2.397 -18.438 10.814 1.00 87.31 84 LEU A O 1
ATOM 628 N N . PHE A 1 85 ? -0.965 -16.859 10.062 1.00 90.31 85 PHE A N 1
ATOM 629 C CA . PHE A 1 85 ? -1.598 -16.647 8.762 1.00 90.31 85 PHE A CA 1
ATOM 630 C C . PHE A 1 85 ? -0.693 -17.135 7.637 1.00 90.31 85 PHE A C 1
ATOM 632 O O . PHE A 1 85 ? 0.436 -16.672 7.512 1.00 90.31 85 PHE A O 1
ATOM 639 N N . ASN A 1 86 ? -1.216 -18.015 6.784 1.00 88.88 86 ASN A N 1
ATOM 640 C CA . ASN A 1 86 ? -0.481 -18.558 5.645 1.00 88.88 86 ASN A CA 1
ATOM 641 C C . ASN A 1 86 ? -1.142 -18.154 4.329 1.00 88.88 86 ASN A C 1
ATOM 643 O O . ASN A 1 86 ? -2.367 -18.205 4.195 1.00 88.88 86 ASN A O 1
ATOM 647 N N . GLN A 1 87 ? -0.323 -17.822 3.336 1.00 89.38 87 GLN A N 1
ATOM 648 C CA . GLN A 1 87 ? -0.734 -17.613 1.954 1.00 89.38 87 GLN A CA 1
ATOM 649 C C . GLN A 1 87 ? 0.136 -18.445 1.026 1.00 89.38 87 GLN A C 1
ATOM 651 O O . GLN A 1 87 ? 1.347 -18.254 0.974 1.00 89.38 87 GLN A O 1
ATOM 656 N N . ASN A 1 88 ? -0.496 -19.314 0.240 1.00 89.19 88 ASN A N 1
ATOM 657 C CA . ASN A 1 88 ? 0.167 -19.923 -0.902 1.00 89.19 88 ASN A CA 1
ATOM 658 C C . ASN A 1 88 ? 0.216 -18.897 -2.050 1.00 89.19 88 ASN A C 1
ATOM 660 O O . ASN A 1 88 ? -0.807 -18.334 -2.446 1.00 89.19 88 ASN A O 1
ATOM 664 N N . ILE A 1 89 ? 1.417 -18.631 -2.548 1.00 89.25 89 ILE A N 1
ATOM 665 C CA . ILE A 1 89 ? 1.722 -17.706 -3.632 1.00 89.25 89 ILE A CA 1
ATOM 666 C C . ILE A 1 89 ? 2.292 -18.524 -4.785 1.00 89.25 89 ILE A C 1
ATOM 668 O O . ILE A 1 89 ? 3.428 -18.995 -4.733 1.00 89.25 89 ILE A O 1
ATOM 672 N N . ALA A 1 90 ? 1.507 -18.655 -5.850 1.00 88.50 90 ALA A N 1
ATOM 673 C CA . ALA A 1 90 ? 1.953 -19.313 -7.070 1.00 88.50 90 ALA A CA 1
ATOM 674 C C . ALA A 1 90 ? 3.122 -18.549 -7.708 1.00 88.50 90 ALA A C 1
ATOM 676 O O . ALA A 1 90 ? 3.041 -17.331 -7.930 1.00 88.50 90 ALA A O 1
ATOM 677 N N . LEU A 1 91 ? 4.184 -19.279 -8.041 1.00 85.94 91 LEU A N 1
ATOM 678 C CA . LEU A 1 91 ? 5.311 -18.757 -8.794 1.00 85.94 91 LEU A CA 1
ATOM 679 C C . LEU A 1 91 ? 5.026 -18.848 -10.295 1.00 85.94 91 LEU A C 1
ATOM 681 O O . LEU A 1 91 ? 4.388 -19.778 -10.788 1.00 85.94 91 LEU A O 1
ATOM 685 N N . LYS A 1 92 ? 5.483 -17.845 -11.038 1.00 87.00 92 LYS A N 1
ATOM 686 C CA . LYS A 1 92 ? 5.371 -17.772 -12.495 1.00 87.00 92 LYS A CA 1
ATOM 687 C C . LYS A 1 92 ? 6.747 -17.623 -13.101 1.00 87.00 92 LYS A C 1
ATOM 689 O O . LYS A 1 92 ? 7.608 -16.959 -12.539 1.00 87.00 92 LYS A O 1
ATOM 694 N N . VAL A 1 93 ? 6.930 -18.170 -14.291 1.00 84.31 93 VAL A N 1
ATOM 695 C CA . VAL A 1 93 ? 8.168 -18.033 -15.056 1.00 84.31 93 VAL A CA 1
ATOM 696 C C . VAL A 1 93 ? 7.856 -17.205 -16.295 1.00 84.31 93 VAL A C 1
ATOM 698 O O . VAL A 1 93 ? 6.821 -17.405 -16.929 1.00 84.31 93 VAL A O 1
ATOM 701 N N . ASN A 1 94 ? 8.684 -16.203 -16.585 1.00 84.38 94 ASN A N 1
ATOM 702 C CA . ASN A 1 94 ? 8.544 -15.430 -17.819 1.00 84.38 94 ASN A CA 1
ATOM 703 C C . ASN A 1 94 ? 9.249 -16.129 -18.996 1.00 84.38 94 ASN A C 1
ATOM 705 O O . ASN A 1 94 ? 9.936 -17.128 -18.816 1.00 84.38 94 ASN A O 1
ATOM 709 N N . GLU A 1 95 ? 9.127 -15.569 -20.198 1.00 83.44 95 GLU A N 1
ATOM 710 C CA . GLU A 1 95 ? 9.742 -16.108 -21.426 1.00 83.44 95 GLU A CA 1
ATOM 711 C C . GLU A 1 95 ? 11.269 -16.272 -21.342 1.00 83.44 95 GLU A C 1
ATOM 713 O O . GLU A 1 95 ? 11.850 -17.059 -22.080 1.00 83.44 95 GLU A O 1
ATOM 718 N N . ARG A 1 96 ? 11.931 -15.552 -20.428 1.00 82.81 96 ARG A N 1
ATOM 719 C CA . ARG A 1 96 ? 13.381 -15.620 -20.198 1.00 82.81 96 ARG A CA 1
ATOM 720 C C . ARG A 1 96 ? 13.771 -16.614 -19.100 1.00 82.81 96 ARG A C 1
ATOM 722 O O . ARG A 1 96 ? 14.903 -16.578 -18.634 1.00 82.81 96 ARG A O 1
ATOM 729 N N . GLY A 1 97 ? 12.838 -17.437 -18.621 1.00 80.12 97 GLY A N 1
ATOM 730 C CA . GLY A 1 97 ? 13.095 -18.385 -17.536 1.00 80.12 97 GLY A CA 1
ATOM 731 C C . GLY A 1 97 ? 13.162 -17.750 -16.143 1.00 80.12 97 GLY A C 1
ATOM 732 O O . GLY A 1 97 ? 13.517 -18.425 -15.183 1.00 80.12 97 GLY A O 1
ATOM 733 N N . VAL A 1 98 ? 12.810 -16.467 -15.989 1.00 82.56 98 VAL A N 1
ATOM 734 C CA . VAL A 1 98 ? 12.927 -15.767 -14.702 1.00 82.56 98 VAL A CA 1
ATOM 735 C C . VAL A 1 98 ? 11.659 -15.937 -13.871 1.00 82.56 98 VAL A C 1
ATOM 737 O O . VAL A 1 98 ? 10.555 -15.546 -14.280 1.00 82.56 98 VAL A O 1
ATOM 740 N N . CYS A 1 99 ? 11.842 -16.485 -12.672 1.00 83.12 99 CYS A N 1
ATOM 741 C CA . CYS A 1 99 ? 10.779 -16.723 -11.710 1.00 83.12 99 CYS A CA 1
ATOM 742 C C . CYS A 1 99 ? 10.303 -15.426 -11.025 1.00 83.12 99 CYS A C 1
ATOM 744 O O . CYS A 1 99 ? 11.098 -14.560 -10.649 1.00 83.12 99 CYS A O 1
ATOM 746 N N . HIS A 1 100 ? 8.989 -15.271 -10.865 1.00 86.62 100 HIS A N 1
ATOM 747 C CA . HIS A 1 100 ? 8.358 -14.100 -10.266 1.00 86.62 100 HIS A CA 1
ATOM 748 C C . HIS A 1 100 ? 6.984 -14.402 -9.654 1.00 86.62 100 HIS A C 1
ATOM 750 O O . HIS A 1 100 ? 6.335 -15.392 -9.982 1.00 86.62 100 HIS A O 1
ATOM 756 N N . THR A 1 101 ? 6.510 -13.510 -8.786 1.00 89.56 101 THR A N 1
ATOM 757 C CA . THR A 1 101 ? 5.138 -13.509 -8.256 1.00 89.56 101 THR A CA 1
ATOM 758 C C . THR A 1 101 ? 4.285 -12.456 -8.964 1.00 89.56 101 THR A C 1
ATOM 760 O O . THR A 1 101 ? 4.806 -11.556 -9.629 1.00 89.56 101 THR A O 1
ATOM 763 N N . ARG A 1 102 ? 2.953 -12.546 -8.841 1.00 90.06 102 ARG A N 1
ATOM 764 C CA . ARG A 1 102 ? 2.033 -11.605 -9.498 1.00 90.06 102 ARG A CA 1
ATOM 765 C C . ARG A 1 102 ? 0.950 -11.082 -8.554 1.00 90.06 102 ARG A C 1
ATOM 767 O O . ARG A 1 102 ? 0.212 -11.857 -7.952 1.00 90.06 102 ARG A O 1
ATOM 774 N N . TYR A 1 103 ? 0.811 -9.759 -8.515 1.00 91.12 103 TYR A N 1
ATOM 775 C CA . TYR A 1 103 ? -0.315 -9.061 -7.893 1.00 91.12 103 TYR A CA 1
ATOM 776 C C . TYR A 1 103 ? -1.651 -9.419 -8.580 1.00 91.12 103 TYR A C 1
ATOM 778 O O . TYR A 1 103 ? -1.674 -9.528 -9.812 1.00 91.12 103 TYR A O 1
ATOM 786 N N . PRO A 1 104 ? -2.774 -9.574 -7.846 1.00 90.56 104 PRO A N 1
ATOM 787 C CA . PRO A 1 104 ? -2.971 -9.299 -6.414 1.00 90.56 104 PRO A CA 1
ATOM 788 C C . PRO A 1 104 ? -2.653 -10.451 -5.453 1.00 90.56 104 PRO A C 1
ATOM 790 O O . PRO A 1 104 ? -2.705 -10.250 -4.247 1.00 90.56 104 PRO A O 1
ATOM 793 N N . ASN A 1 105 ? -2.292 -11.635 -5.947 1.00 90.75 105 ASN A N 1
ATOM 794 C CA . ASN A 1 105 ? -2.229 -12.851 -5.121 1.00 90.75 105 ASN A CA 1
ATOM 795 C C . ASN A 1 105 ? -0.892 -13.048 -4.386 1.00 90.75 105 ASN A C 1
ATOM 797 O O . ASN A 1 105 ? -0.656 -14.106 -3.807 1.00 90.75 105 ASN A O 1
ATOM 801 N N . ASN A 1 106 ? -0.006 -12.054 -4.430 1.00 92.44 106 ASN A N 1
ATOM 802 C CA . ASN A 1 106 ? 1.351 -12.114 -3.894 1.00 92.44 106 ASN A CA 1
ATOM 803 C C . ASN A 1 106 ? 1.519 -11.422 -2.534 1.00 92.44 106 ASN A C 1
ATOM 805 O O . ASN A 1 106 ? 2.647 -11.140 -2.140 1.00 92.44 106 ASN A O 1
ATOM 809 N N . ASN A 1 107 ? 0.428 -11.084 -1.850 1.00 92.94 107 ASN A N 1
ATOM 810 C CA . ASN A 1 107 ? 0.484 -10.364 -0.585 1.00 92.94 107 ASN A CA 1
ATOM 811 C C . ASN A 1 107 ? -0.577 -10.835 0.414 1.00 92.94 107 ASN A C 1
ATOM 813 O O . ASN A 1 107 ? -1.571 -11.470 0.058 1.00 92.94 107 ASN A O 1
ATOM 817 N N . LEU A 1 108 ? -0.322 -10.497 1.673 1.00 92.38 108 LEU A N 1
ATOM 818 C CA . LEU A 1 108 ? -1.225 -10.576 2.808 1.00 92.38 108 LEU A CA 1
ATOM 819 C C . LEU A 1 108 ? -1.481 -9.166 3.335 1.00 92.38 108 LEU A C 1
ATOM 821 O O . LEU A 1 108 ? -0.562 -8.347 3.391 1.00 92.38 108 LEU A O 1
ATOM 825 N N . ARG A 1 109 ? -2.716 -8.897 3.768 1.00 93.88 109 ARG A N 1
ATOM 826 C CA . ARG A 1 109 ? -3.081 -7.638 4.422 1.00 93.88 109 ARG A CA 1
ATOM 827 C C . ARG A 1 109 ? -3.443 -7.877 5.870 1.00 93.88 109 ARG A C 1
ATOM 829 O O . ARG A 1 109 ? -4.269 -8.736 6.174 1.00 93.88 109 ARG A O 1
ATOM 836 N N . LEU A 1 110 ? -2.822 -7.103 6.745 1.00 93.88 110 LEU A N 1
ATOM 837 C CA . LEU A 1 110 ? -3.115 -7.077 8.165 1.00 93.88 110 LEU A CA 1
ATOM 838 C C . LEU A 1 110 ? -3.795 -5.759 8.510 1.00 93.88 110 LEU A C 1
ATOM 840 O O . LEU A 1 110 ? -3.385 -4.701 8.037 1.00 93.88 110 LEU A O 1
ATOM 844 N N . ILE A 1 111 ? -4.807 -5.830 9.361 1.00 94.19 111 ILE A N 1
ATOM 845 C CA . ILE A 1 111 ? -5.351 -4.688 10.084 1.00 94.19 111 ILE A CA 1
ATOM 846 C C . ILE A 1 111 ? -4.860 -4.786 11.525 1.00 94.19 111 ILE A C 1
ATOM 848 O O . ILE A 1 111 ? -4.915 -5.856 12.130 1.00 94.19 111 ILE A O 1
ATOM 852 N N . LYS A 1 112 ? -4.353 -3.683 12.065 1.00 92.75 112 LYS A N 1
ATOM 853 C CA . LYS A 1 112 ? -3.934 -3.571 13.457 1.00 92.75 112 LYS A CA 1
ATOM 854 C C . LYS A 1 112 ? -4.730 -2.468 14.132 1.00 92.75 112 LYS A C 1
ATOM 856 O O . LYS A 1 112 ? -4.624 -1.308 13.730 1.00 92.75 112 LYS A O 1
ATOM 861 N N . MET A 1 113 ? -5.473 -2.837 15.167 1.00 91.50 113 MET A N 1
ATOM 862 C CA . MET A 1 113 ? -6.139 -1.898 16.060 1.00 91.50 113 MET A CA 1
ATOM 863 C C . MET A 1 113 ? -5.173 -1.477 17.167 1.00 91.50 113 MET A C 1
ATOM 865 O O . MET A 1 113 ? -4.416 -2.279 17.717 1.00 91.50 113 MET A O 1
ATOM 869 N N . ILE A 1 114 ? -5.146 -0.184 17.447 1.00 89.50 114 ILE A N 1
ATOM 870 C CA . ILE A 1 114 ? -4.294 0.459 18.439 1.00 89.50 114 ILE A CA 1
ATOM 871 C C . ILE A 1 114 ? -5.207 1.294 19.331 1.00 89.50 114 ILE A C 1
ATOM 873 O O . ILE A 1 114 ? -6.132 1.943 18.841 1.00 89.50 114 ILE A O 1
ATOM 877 N N . TYR A 1 115 ? -4.887 1.322 20.625 1.00 87.44 115 TYR A N 1
ATOM 878 C CA . TYR A 1 115 ? -5.639 2.061 21.632 1.00 87.44 115 TYR A CA 1
ATOM 879 C C . TYR A 1 115 ? -6.018 3.489 21.200 1.00 87.44 115 TYR A C 1
ATOM 881 O O . TYR A 1 115 ? -5.216 4.231 20.602 1.00 87.44 115 TYR A O 1
ATOM 889 N N . GLY A 1 116 ? -7.249 3.867 21.552 1.00 88.62 116 GLY A N 1
ATOM 890 C CA . GLY A 1 116 ? -7.856 5.151 21.210 1.00 88.62 116 GLY A CA 1
ATOM 891 C C . GLY A 1 116 ? -8.378 5.185 19.775 1.00 88.62 116 GLY A C 1
ATOM 892 O O . GLY A 1 116 ? -8.287 6.222 19.114 1.00 88.62 116 GLY A O 1
ATOM 893 N N . GLY A 1 117 ? -8.839 4.040 19.261 1.00 91.50 117 GLY A N 1
ATOM 894 C CA . GLY A 1 117 ? -9.450 3.917 17.936 1.00 91.50 117 GLY A CA 1
ATOM 895 C C . GLY A 1 117 ? -8.486 4.118 16.768 1.00 91.50 117 GLY A C 1
ATOM 896 O O . GLY A 1 117 ? -8.919 4.429 15.659 1.00 91.50 117 GLY A O 1
ATOM 897 N N . ARG A 1 118 ? -7.172 3.998 16.976 1.00 93.00 118 ARG A N 1
ATOM 898 C CA . ARG A 1 118 ? -6.197 4.094 15.883 1.00 93.00 118 ARG A CA 1
ATOM 899 C C . ARG A 1 118 ? -6.142 2.775 15.124 1.00 93.00 118 ARG A C 1
ATOM 901 O O . ARG A 1 118 ? -6.167 1.704 15.712 1.00 93.00 118 ARG A O 1
ATOM 908 N N . MET A 1 119 ? -6.029 2.862 13.807 1.00 94.31 119 MET A N 1
ATOM 909 C CA . MET A 1 119 ? -5.984 1.708 12.921 1.00 94.31 119 MET A CA 1
ATOM 910 C C . MET A 1 119 ? -4.830 1.850 11.939 1.00 94.31 119 MET A C 1
ATOM 912 O O . MET A 1 119 ? -4.665 2.885 11.290 1.00 94.31 119 MET A O 1
ATOM 916 N N . GLU A 1 120 ? -4.074 0.775 11.773 1.00 94.75 120 GLU A N 1
ATOM 917 C CA . GLU A 1 120 ? -3.068 0.652 10.727 1.00 94.75 120 GLU A CA 1
ATOM 918 C C . GLU A 1 120 ? -3.403 -0.520 9.811 1.00 94.75 120 GLU A C 1
ATOM 920 O O . GLU A 1 120 ? -3.804 -1.586 10.273 1.00 94.75 120 GLU A O 1
ATOM 925 N N . ILE A 1 121 ? -3.201 -0.337 8.508 1.00 94.75 121 ILE A N 1
ATOM 926 C CA . ILE A 1 121 ? -3.278 -1.422 7.531 1.00 94.75 121 ILE A CA 1
ATOM 927 C C . ILE A 1 121 ? -1.886 -1.638 6.964 1.00 94.75 121 ILE A C 1
ATOM 929 O O . ILE A 1 121 ? -1.251 -0.711 6.450 1.00 94.75 121 ILE A O 1
ATOM 933 N N . TRP A 1 122 ? -1.435 -2.879 7.049 1.00 93.69 122 TRP A N 1
ATOM 934 C CA . TRP A 1 122 ? -0.126 -3.317 6.607 1.00 93.69 122 TRP A CA 1
ATOM 935 C C . TRP A 1 122 ? -0.268 -4.336 5.481 1.00 93.69 122 TRP A C 1
ATOM 937 O O . TRP A 1 122 ? -1.154 -5.182 5.510 1.00 93.69 122 TRP A O 1
ATOM 947 N N . GLU A 1 123 ? 0.598 -4.247 4.480 1.00 92.62 123 GLU A N 1
ATOM 948 C CA . GLU A 1 123 ? 0.698 -5.196 3.375 1.00 92.62 123 GLU A CA 1
ATOM 949 C C . GLU A 1 123 ? 2.070 -5.872 3.450 1.00 92.62 123 GLU A C 1
ATOM 951 O O . GLU A 1 123 ? 3.101 -5.198 3.462 1.00 92.62 123 GLU A O 1
ATOM 956 N N . ILE A 1 124 ? 2.073 -7.200 3.540 1.00 91.56 124 ILE A N 1
ATOM 957 C CA . ILE A 1 124 ? 3.275 -8.037 3.506 1.00 91.56 124 ILE A CA 1
ATOM 958 C C . ILE A 1 124 ? 3.243 -8.760 2.169 1.00 91.56 124 ILE A C 1
ATOM 960 O O . ILE A 1 124 ? 2.308 -9.515 1.901 1.00 91.56 124 ILE A O 1
ATOM 964 N N . ALA A 1 125 ? 4.223 -8.509 1.310 1.00 91.19 125 ALA A N 1
ATOM 965 C CA . ALA A 1 125 ? 4.216 -9.018 -0.056 1.00 91.19 125 ALA A CA 1
ATOM 966 C C . ALA A 1 125 ? 5.439 -9.881 -0.330 1.00 91.19 125 ALA A C 1
ATOM 968 O O . ALA A 1 125 ? 6.527 -9.523 0.087 1.00 91.19 125 ALA A O 1
ATOM 969 N N . LEU A 1 126 ? 5.280 -10.961 -1.093 1.00 89.62 126 LEU A N 1
ATOM 970 C CA . LEU A 1 126 ? 6.396 -11.649 -1.733 1.00 89.62 126 LEU A CA 1
ATOM 971 C C . LEU A 1 126 ? 6.539 -11.096 -3.148 1.00 89.62 126 LEU A C 1
ATOM 973 O O . LEU A 1 126 ? 5.655 -11.280 -3.988 1.00 89.62 126 LEU A O 1
ATOM 977 N N . VAL A 1 127 ? 7.639 -10.412 -3.428 1.00 89.81 127 VAL A N 1
ATOM 978 C CA . VAL A 1 127 ? 7.891 -9.750 -4.715 1.00 89.81 127 VAL A CA 1
ATOM 979 C C . VAL A 1 127 ? 9.170 -10.286 -5.334 1.00 89.81 127 VAL A C 1
ATOM 981 O O . VAL A 1 127 ? 10.068 -10.715 -4.618 1.00 89.81 127 VAL A O 1
ATOM 984 N N . SER A 1 128 ? 9.253 -10.254 -6.664 1.00 87.81 128 SER A N 1
ATOM 985 C CA . SER A 1 128 ? 10.468 -10.612 -7.398 1.00 87.81 128 SER A CA 1
ATOM 986 C C . SER A 1 128 ? 10.928 -9.457 -8.278 1.00 87.81 128 SER A C 1
ATOM 988 O O . SER A 1 128 ? 10.129 -8.861 -9.009 1.00 87.81 128 SER A O 1
ATOM 990 N N . GLN A 1 129 ? 12.221 -9.154 -8.214 1.00 88.12 129 GLN A N 1
ATOM 991 C CA . GLN A 1 129 ? 12.900 -8.208 -9.089 1.00 88.12 129 GLN A CA 1
ATOM 992 C C . GLN A 1 129 ? 14.100 -8.902 -9.720 1.00 88.12 129 GLN A C 1
ATOM 994 O O . GLN A 1 129 ? 15.000 -9.352 -9.024 1.00 88.12 129 GLN A O 1
ATOM 999 N N . ASN A 1 130 ? 14.089 -9.027 -11.049 1.00 84.62 130 ASN A N 1
ATOM 1000 C CA . ASN A 1 130 ? 15.124 -9.738 -11.811 1.00 84.62 130 ASN A CA 1
ATOM 1001 C C . ASN A 1 130 ? 15.398 -11.177 -11.317 1.00 84.62 130 ASN A C 1
ATOM 1003 O O . ASN A 1 130 ? 16.515 -11.662 -11.428 1.00 84.62 130 ASN A O 1
ATOM 1007 N N . GLY A 1 131 ? 14.382 -11.870 -10.788 1.00 79.69 131 GLY A N 1
ATOM 1008 C CA . GLY A 1 131 ? 14.512 -13.243 -10.278 1.00 79.69 131 GLY A CA 1
ATOM 1009 C C . GLY A 1 131 ? 14.889 -13.333 -8.801 1.00 79.69 131 GLY A C 1
ATOM 1010 O O . GLY A 1 131 ? 14.745 -14.397 -8.207 1.00 79.69 131 GLY A O 1
ATOM 1011 N N . SER A 1 132 ? 15.297 -12.221 -8.196 1.00 83.06 132 SER A N 1
ATOM 1012 C CA . SER A 1 132 ? 15.554 -12.105 -6.764 1.00 83.06 132 SER A CA 1
ATOM 1013 C C . SER A 1 132 ? 14.263 -11.848 -6.002 1.00 83.06 132 SER A C 1
ATOM 1015 O O . SER A 1 132 ? 13.493 -10.963 -6.379 1.00 83.06 132 SER A O 1
ATOM 1017 N N . PHE A 1 133 ? 14.032 -12.594 -4.921 1.00 82.94 133 PHE A N 1
ATOM 1018 C CA . PHE A 1 133 ? 12.809 -12.500 -4.125 1.00 82.94 133 PHE A CA 1
ATOM 1019 C C . PHE A 1 133 ? 13.009 -11.670 -2.857 1.00 82.94 133 PHE A C 1
ATOM 1021 O O . PHE A 1 133 ? 14.073 -11.686 -2.236 1.00 82.94 133 PHE A O 1
ATOM 1028 N N . PHE A 1 134 ? 11.961 -10.946 -2.476 1.00 85.25 134 PHE A N 1
ATOM 1029 C CA . PHE A 1 134 ? 11.929 -10.064 -1.313 1.00 85.25 134 PHE A CA 1
ATOM 1030 C C . PHE A 1 134 ? 10.572 -10.165 -0.619 1.00 85.25 134 PHE A C 1
ATOM 1032 O O . PHE A 1 134 ? 9.553 -10.350 -1.290 1.00 85.25 134 PHE A O 1
ATOM 1039 N N . ALA A 1 135 ? 10.558 -9.981 0.703 1.00 86.88 135 ALA A N 1
ATOM 1040 C CA . ALA A 1 135 ? 9.350 -10.029 1.526 1.00 86.88 135 ALA A CA 1
ATOM 1041 C C . ALA A 1 135 ? 9.055 -8.688 2.239 1.00 86.88 135 ALA A C 1
ATOM 1043 O O . ALA A 1 135 ? 9.005 -8.652 3.470 1.00 86.88 135 ALA A O 1
ATOM 1044 N N . PRO A 1 136 ? 8.930 -7.555 1.515 1.00 87.44 136 PRO A N 1
ATOM 1045 C CA . PRO A 1 136 ? 8.746 -6.248 2.141 1.00 87.44 136 PRO A CA 1
ATOM 1046 C C . PRO A 1 136 ? 7.458 -6.164 2.967 1.00 87.44 136 PRO A C 1
ATOM 1048 O O . PRO A 1 136 ? 6.415 -6.708 2.587 1.00 87.44 136 PRO A O 1
ATOM 1051 N N . THR A 1 137 ? 7.532 -5.409 4.066 1.00 89.00 137 THR A N 1
ATOM 1052 C CA . THR A 1 137 ? 6.396 -5.104 4.944 1.00 89.00 137 THR A CA 1
ATOM 1053 C C . THR A 1 137 ? 6.108 -3.608 4.909 1.00 89.00 137 THR A C 1
ATOM 1055 O O . THR A 1 137 ? 6.936 -2.775 5.279 1.00 89.00 137 THR A O 1
ATOM 1058 N N . GLN A 1 138 ? 4.907 -3.242 4.466 1.00 89.75 138 GLN A N 1
ATOM 1059 C CA . GLN A 1 138 ? 4.563 -1.854 4.181 1.00 89.75 138 GLN A CA 1
ATOM 1060 C C . GLN A 1 138 ? 3.291 -1.416 4.897 1.00 89.75 138 GLN A C 1
ATOM 1062 O O . GLN A 1 138 ? 2.224 -1.981 4.666 1.00 89.75 138 GLN A O 1
ATOM 1067 N N . LYS A 1 139 ? 3.352 -0.328 5.676 1.00 91.56 139 LYS A N 1
ATOM 1068 C CA . LYS A 1 139 ? 2.131 0.340 6.152 1.00 91.56 139 LYS A CA 1
ATOM 1069 C C . LYS A 1 139 ? 1.478 1.095 4.998 1.00 91.56 139 LYS A C 1
ATOM 1071 O O . LYS A 1 139 ? 1.971 2.155 4.596 1.00 91.56 139 LYS A O 1
ATOM 1076 N N . THR A 1 140 ? 0.377 0.566 4.474 1.00 91.81 140 THR A N 1
ATOM 1077 C CA . THR A 1 140 ? -0.372 1.145 3.347 1.00 91.81 140 THR A CA 1
ATOM 1078 C C . THR A 1 140 ? -1.344 2.221 3.812 1.00 91.81 140 THR A C 1
ATOM 1080 O O . THR A 1 140 ? -1.479 3.258 3.156 1.00 91.81 140 THR A O 1
ATOM 1083 N N . TYR A 1 141 ? -1.947 2.037 4.988 1.00 92.94 141 TYR A N 1
ATOM 1084 C CA . TYR A 1 141 ? -2.850 3.019 5.569 1.00 92.94 141 TYR A CA 1
ATOM 1085 C C . TYR A 1 141 ? -2.651 3.209 7.067 1.00 92.94 141 TYR A C 1
ATOM 1087 O O . TYR A 1 141 ? -2.263 2.303 7.796 1.00 92.94 141 TYR A O 1
ATOM 1095 N N . GLU A 1 142 ? -2.984 4.415 7.505 1.00 93.44 142 GLU A N 1
ATOM 1096 C CA . GLU A 1 142 ? -3.140 4.786 8.902 1.00 93.44 142 GLU A CA 1
ATOM 1097 C C . GLU A 1 142 ? -4.376 5.675 9.003 1.00 93.44 142 GLU A C 1
ATOM 1099 O O . GLU A 1 142 ? -4.559 6.593 8.190 1.00 93.44 142 GLU A O 1
ATOM 1104 N N . ALA A 1 143 ? -5.238 5.368 9.962 1.00 94.88 143 ALA A N 1
ATOM 1105 C CA . ALA A 1 143 ? -6.485 6.068 10.196 1.00 94.88 143 ALA A CA 1
ATOM 1106 C C . ALA A 1 143 ? -6.843 6.053 11.682 1.00 94.88 143 ALA A C 1
ATOM 1108 O O . ALA A 1 143 ? -6.220 5.364 12.488 1.00 94.88 143 ALA A O 1
ATOM 1109 N N . LYS A 1 144 ? -7.865 6.825 12.037 1.00 95.06 144 LYS A N 1
ATOM 1110 C CA . LYS A 1 144 ? -8.414 6.860 13.385 1.00 95.06 144 LYS A CA 1
ATOM 1111 C C . LYS A 1 144 ? -9.936 6.881 13.305 1.00 95.06 144 LYS A C 1
ATOM 1113 O O . LYS A 1 144 ? -10.493 7.535 12.419 1.00 95.06 144 LYS A O 1
ATOM 1118 N N . PHE A 1 145 ? -10.566 6.123 14.187 1.00 95.56 145 PHE A N 1
ATOM 1119 C CA . PHE A 1 145 ? -11.993 6.146 14.445 1.00 95.56 145 PHE A CA 1
ATOM 1120 C C . PHE A 1 145 ? -12.302 7.233 15.471 1.00 95.56 145 PHE A C 1
ATOM 1122 O O . PHE A 1 145 ? -11.543 7.444 16.418 1.00 95.56 145 PHE A O 1
ATOM 1129 N N . TYR A 1 146 ? -13.417 7.918 15.267 1.00 95.31 146 TYR A N 1
ATOM 1130 C CA . TYR A 1 146 ? -13.907 8.975 16.139 1.00 95.31 146 TYR A CA 1
ATOM 1131 C C . TYR A 1 146 ? -15.375 8.726 16.468 1.00 95.31 146 TYR A C 1
ATOM 1133 O O . TYR A 1 146 ? -16.095 8.086 15.696 1.00 95.31 146 TYR A O 1
ATOM 1141 N N . TRP A 1 147 ? -15.818 9.261 17.599 1.00 94.88 147 TRP A N 1
ATOM 1142 C CA . TRP A 1 147 ? -17.230 9.331 17.941 1.00 94.88 147 TRP A CA 1
ATOM 1143 C C . TRP A 1 147 ? -17.829 10.633 17.404 1.00 94.88 147 TRP A C 1
ATOM 1145 O O . TRP A 1 147 ? -17.408 11.727 17.782 1.00 94.88 147 TRP A O 1
ATOM 1155 N N . ASP A 1 148 ? -18.822 10.534 16.527 1.00 94.19 148 ASP A N 1
ATOM 1156 C CA . ASP A 1 148 ? -19.601 11.685 16.080 1.00 94.19 148 ASP A CA 1
ATOM 1157 C C . ASP A 1 148 ? -20.801 11.870 17.013 1.00 94.19 148 ASP A C 1
ATOM 1159 O O . ASP A 1 148 ? -21.792 11.141 16.929 1.00 94.19 148 ASP A O 1
ATOM 1163 N N . LYS A 1 149 ? -20.717 12.858 17.914 1.00 92.19 149 LYS A N 1
ATOM 1164 C CA . LYS A 1 149 ? -21.791 13.158 18.873 1.00 92.19 149 LYS A CA 1
ATOM 1165 C C . LYS A 1 149 ? -23.071 13.647 18.197 1.00 92.19 149 LYS A C 1
ATOM 1167 O O . LYS A 1 149 ? -24.148 13.408 18.731 1.00 92.19 149 LYS A O 1
ATOM 1172 N N . LYS A 1 150 ? -22.968 14.329 17.052 1.00 91.81 150 LYS A N 1
ATOM 1173 C CA . LYS A 1 150 ? -24.125 14.892 16.339 1.00 91.81 150 LYS A CA 1
ATOM 1174 C C . LYS A 1 150 ? -24.907 13.797 15.627 1.00 91.81 150 LYS A C 1
ATOM 1176 O O . LYS A 1 150 ? -26.131 13.841 15.596 1.00 91.81 150 LYS A O 1
ATOM 1181 N N . MET A 1 151 ? -24.197 12.822 15.063 1.00 91.25 151 MET A N 1
ATOM 1182 C CA . MET A 1 151 ? -24.801 11.688 14.361 1.00 91.25 151 MET A CA 1
ATOM 1183 C C . MET A 1 151 ? -25.028 10.460 15.254 1.00 91.25 151 MET A C 1
ATOM 1185 O O . MET A 1 151 ? -25.672 9.514 14.808 1.00 91.25 151 MET A O 1
ATOM 1189 N N . GLY A 1 152 ? -24.481 10.446 16.473 1.00 91.94 152 GLY A N 1
ATOM 1190 C CA . GLY A 1 152 ? -24.578 9.321 17.406 1.00 91.94 152 GLY A CA 1
ATOM 1191 C C . GLY A 1 152 ? -23.916 8.042 16.888 1.00 91.94 152 GLY A C 1
ATOM 1192 O O . GLY A 1 152 ? -24.445 6.955 17.105 1.00 91.94 152 GLY A O 1
ATOM 1193 N N . LYS A 1 153 ? -22.805 8.151 16.145 1.00 93.62 153 LYS A N 1
ATOM 1194 C CA . LYS A 1 153 ? -22.166 6.991 15.500 1.00 93.62 153 LYS A CA 1
ATOM 1195 C C . LYS A 1 153 ? -20.645 7.085 15.446 1.00 93.62 153 LYS A C 1
ATOM 1197 O O . LYS A 1 153 ? -20.065 8.169 15.458 1.00 93.62 153 LYS A O 1
ATOM 1202 N N . ILE A 1 154 ? -20.007 5.928 15.285 1.00 93.50 154 ILE A N 1
ATOM 1203 C CA . ILE A 1 154 ? -18.573 5.822 15.000 1.00 93.50 154 ILE A CA 1
ATOM 1204 C C . ILE A 1 154 ? -18.316 6.133 13.520 1.00 93.50 154 ILE A C 1
ATOM 1206 O O . ILE A 1 154 ? -19.017 5.627 12.637 1.00 93.50 154 ILE A O 1
ATOM 1210 N N . VAL A 1 155 ? -17.280 6.926 13.257 1.00 94.38 155 VAL A N 1
ATOM 1211 C CA . VAL A 1 155 ? -16.866 7.367 11.918 1.00 94.38 155 VAL A CA 1
ATOM 1212 C C . VAL A 1 155 ? -15.357 7.240 11.736 1.00 94.38 155 VAL A C 1
ATOM 1214 O O . VAL A 1 155 ? -14.593 7.325 12.698 1.00 94.38 155 VAL A O 1
ATOM 1217 N N . CYS A 1 156 ? -14.908 7.058 10.496 1.00 95.94 156 CYS A N 1
ATOM 1218 C CA . CYS A 1 156 ? -13.497 7.103 10.137 1.00 95.94 156 CYS A CA 1
ATOM 1219 C C . CYS A 1 156 ? -13.321 8.021 8.919 1.00 95.94 156 CYS A C 1
ATOM 1221 O O . CYS A 1 156 ? -13.365 7.548 7.777 1.00 95.94 156 CYS A O 1
ATOM 1223 N N . PRO A 1 157 ? -13.049 9.327 9.122 1.00 94.56 157 PRO A N 1
ATOM 1224 C CA . PRO A 1 157 ? -13.082 10.330 8.052 1.00 94.56 157 PRO A CA 1
ATOM 1225 C C . PRO A 1 157 ? -12.223 9.994 6.826 1.00 94.56 157 PRO A C 1
ATOM 1227 O O . PRO A 1 157 ? -12.561 10.344 5.695 1.00 94.56 157 PRO A O 1
ATOM 1230 N N . ARG A 1 158 ? -11.110 9.274 7.030 1.00 93.38 158 ARG A N 1
ATOM 1231 C CA . ARG A 1 158 ? -10.229 8.819 5.945 1.00 93.38 158 ARG A CA 1
ATOM 1232 C C . ARG A 1 158 ? -10.941 7.883 4.958 1.00 93.38 158 ARG A C 1
ATOM 1234 O O . ARG A 1 158 ? -10.628 7.904 3.764 1.00 93.38 158 ARG A O 1
ATOM 1241 N N . PHE A 1 159 ? -11.852 7.049 5.448 1.00 94.94 159 PHE A N 1
ATOM 1242 C CA . PHE A 1 159 ? -12.426 5.931 4.704 1.00 94.94 159 PHE A CA 1
ATOM 1243 C C . PHE A 1 159 ? -13.934 6.000 4.501 1.00 94.94 159 PHE A C 1
ATOM 1245 O O . PHE A 1 159 ? -14.405 5.363 3.564 1.00 94.94 159 PHE A O 1
ATOM 1252 N N . ASP A 1 160 ? -14.662 6.826 5.257 1.00 90.19 160 ASP A N 1
ATOM 1253 C CA . ASP A 1 160 ? -16.131 6.908 5.204 1.00 90.19 160 ASP A CA 1
ATOM 1254 C C . ASP A 1 160 ? -16.698 7.007 3.778 1.00 90.19 160 ASP A C 1
ATOM 1256 O O . ASP A 1 160 ? -17.716 6.397 3.468 1.00 90.19 160 ASP A O 1
ATOM 1260 N N . LYS A 1 161 ? -16.024 7.744 2.883 1.00 90.62 161 LYS A N 1
ATOM 1261 C CA . LYS A 1 161 ? -16.438 7.885 1.474 1.00 90.62 161 LYS A CA 1
ATOM 1262 C C . LYS A 1 161 ? -15.701 6.954 0.512 1.00 90.62 161 LYS A C 1
ATOM 1264 O O . LYS A 1 161 ? -16.235 6.596 -0.531 1.00 90.62 161 LYS A O 1
ATOM 1269 N N . SER A 1 162 ? -14.440 6.637 0.798 1.00 91.50 162 SER A N 1
ATOM 1270 C CA . SER A 1 162 ? -13.540 5.984 -0.164 1.00 91.50 162 SER A CA 1
ATOM 1271 C C . SER A 1 162 ? -13.530 4.458 -0.043 1.00 91.50 162 SER A C 1
ATOM 1273 O O . SER A 1 162 ? -13.172 3.765 -1.006 1.00 91.50 162 SER A O 1
ATOM 1275 N N . TRP A 1 163 ? -13.907 3.943 1.128 1.00 94.31 163 TRP A N 1
ATOM 1276 C CA . TRP A 1 163 ? -13.955 2.526 1.461 1.00 94.31 163 TRP A CA 1
ATOM 1277 C C . TRP A 1 163 ? -14.875 2.294 2.682 1.00 94.31 163 TRP A C 1
ATOM 1279 O O . TRP A 1 163 ? -14.404 1.946 3.757 1.00 94.31 163 TRP A O 1
ATOM 1289 N N . PRO A 1 164 ? -16.195 2.485 2.566 1.00 93.88 164 PRO A N 1
ATOM 1290 C CA . PRO A 1 164 ? -17.105 2.350 3.710 1.00 93.88 164 PRO A CA 1
ATOM 1291 C C . PRO A 1 164 ? -17.041 0.962 4.375 1.00 93.88 164 PRO A C 1
ATOM 1293 O O . PRO A 1 164 ? -17.156 0.855 5.593 1.00 93.88 164 PRO A O 1
ATOM 1296 N N . GLN A 1 165 ? -16.752 -0.099 3.614 1.00 94.50 165 GLN A N 1
ATOM 1297 C CA . GLN A 1 165 ? -16.632 -1.456 4.152 1.00 94.50 165 GLN A CA 1
ATOM 1298 C C . GLN A 1 165 ? -15.493 -1.610 5.176 1.00 94.50 165 GLN A C 1
ATOM 1300 O O . GLN A 1 165 ? -15.667 -2.350 6.141 1.00 94.50 165 GLN A O 1
ATOM 1305 N N . ILE A 1 166 ? -14.352 -0.907 5.028 1.00 94.38 166 ILE A N 1
ATOM 1306 C CA . ILE A 1 166 ? -13.272 -0.965 6.040 1.00 94.38 166 ILE A CA 1
ATOM 1307 C C . ILE A 1 166 ? -13.686 -0.281 7.341 1.00 94.38 166 ILE A C 1
ATOM 1309 O O . ILE A 1 166 ? -13.201 -0.651 8.406 1.00 94.38 166 ILE A O 1
ATOM 1313 N N . VAL A 1 167 ? -14.596 0.694 7.266 1.00 94.50 167 VAL A N 1
ATOM 1314 C CA . VAL A 1 167 ? -15.124 1.384 8.445 1.00 94.50 167 VAL A CA 1
ATOM 1315 C C . VAL A 1 167 ? -16.017 0.439 9.240 1.00 94.50 167 VAL A C 1
ATOM 1317 O O . VAL A 1 167 ? -15.785 0.265 10.431 1.00 94.50 167 VAL A O 1
ATOM 1320 N N . GLU A 1 168 ? -16.977 -0.220 8.585 1.00 93.62 168 GLU A N 1
ATOM 1321 C CA . GLU A 1 168 ? -17.847 -1.210 9.239 1.00 93.62 168 GLU A CA 1
ATOM 1322 C C . GLU A 1 168 ? -17.049 -2.384 9.802 1.00 93.62 168 GLU A C 1
ATOM 1324 O O . GLU A 1 168 ? -17.235 -2.785 10.948 1.00 93.62 168 GLU A O 1
ATOM 1329 N N . PHE A 1 169 ? -16.086 -2.886 9.031 1.00 92.94 169 PHE A N 1
ATOM 1330 C CA . PHE A 1 169 ? -15.206 -3.944 9.498 1.00 92.94 169 PHE A CA 1
ATOM 1331 C C . PHE A 1 169 ? -14.377 -3.522 10.718 1.00 92.94 169 PHE A C 1
ATOM 1333 O O . PHE A 1 169 ? -14.315 -4.257 11.698 1.00 92.94 169 PHE A O 1
ATOM 1340 N N . GLY A 1 170 ? -13.766 -2.334 10.692 1.00 91.88 170 GLY A N 1
ATOM 1341 C CA . GLY A 1 170 ? -12.954 -1.846 11.804 1.00 91.88 170 GLY A CA 1
ATOM 1342 C C . GLY A 1 170 ? -13.762 -1.554 13.069 1.00 91.88 170 GLY A C 1
ATOM 1343 O O . GLY A 1 170 ? -13.243 -1.781 14.156 1.00 91.88 170 GLY A O 1
ATOM 1344 N N . LYS A 1 171 ? -15.036 -1.146 12.954 1.00 92.06 171 LYS A N 1
ATOM 1345 C CA . LYS A 1 171 ? -15.944 -1.006 14.109 1.00 92.06 171 LYS A CA 1
ATOM 1346 C C . LYS A 1 171 ? -16.098 -2.316 14.877 1.00 92.06 171 LYS A C 1
ATOM 1348 O O . LYS A 1 171 ? -16.041 -2.299 16.098 1.00 92.06 171 LYS A O 1
ATOM 1353 N N . ASN A 1 172 ? -16.216 -3.438 14.165 1.00 90.38 172 ASN A N 1
ATOM 1354 C CA . ASN A 1 172 ? -16.329 -4.766 14.777 1.00 90.38 172 ASN A CA 1
ATOM 1355 C C . ASN A 1 172 ? -15.037 -5.227 15.472 1.00 90.38 172 ASN A C 1
ATOM 1357 O O . ASN A 1 172 ? -15.054 -6.227 16.184 1.00 90.38 172 ASN A O 1
ATOM 1361 N N . LEU A 1 173 ? -13.915 -4.540 15.233 1.00 89.75 173 LEU A N 1
ATOM 1362 C CA . LEU A 1 173 ? -12.620 -4.825 15.852 1.00 89.75 173 LEU A CA 1
ATOM 1363 C C . LEU A 1 173 ? -12.258 -3.841 16.974 1.00 89.75 173 LEU A C 1
ATOM 1365 O O . LEU A 1 173 ? -11.214 -4.018 17.600 1.00 89.75 173 LEU A O 1
ATOM 1369 N N . LEU A 1 174 ? -13.059 -2.793 17.193 1.00 89.50 174 LEU A N 1
ATOM 1370 C CA . LEU A 1 174 ? -12.878 -1.893 18.330 1.00 89.50 174 LEU A CA 1
ATOM 1371 C C . LEU A 1 174 ? -13.261 -2.625 19.615 1.00 89.50 174 LEU A C 1
ATOM 1373 O O . LEU A 1 174 ? -14.265 -3.334 19.662 1.00 89.50 174 LEU A O 1
ATOM 1377 N N . ASN A 1 175 ? -12.470 -2.429 20.662 1.00 79.50 175 ASN A N 1
ATOM 1378 C CA . ASN A 1 175 ? -12.804 -2.912 21.993 1.00 79.50 175 ASN A CA 1
ATOM 1379 C C . ASN A 1 175 ? -13.725 -1.904 22.691 1.00 79.50 175 ASN A C 1
ATOM 1381 O O . ASN A 1 175 ? -13.649 -0.706 22.431 1.00 79.50 175 ASN A O 1
ATOM 1385 N N . GLU A 1 176 ? -14.548 -2.360 23.637 1.00 71.19 176 GLU A N 1
ATOM 1386 C CA . GLU A 1 176 ? -15.379 -1.462 24.463 1.00 71.19 176 GLU A CA 1
ATOM 1387 C C . GLU A 1 176 ? -14.533 -0.443 25.251 1.00 71.19 176 GLU A C 1
ATOM 1389 O O . GLU A 1 176 ? -14.973 0.673 25.514 1.00 71.19 176 GLU A O 1
ATOM 1394 N N . GLU A 1 177 ? -13.284 -0.802 25.565 1.00 70.56 177 GLU A N 1
ATOM 1395 C CA . GLU A 1 177 ? -12.295 0.062 26.219 1.00 70.56 177 GLU A CA 1
ATOM 1396 C C . GLU A 1 177 ? -11.653 1.100 25.281 1.00 70.56 177 GLU A C 1
ATOM 1398 O O . GLU A 1 177 ? -10.922 1.979 25.748 1.00 70.56 177 GLU A O 1
ATOM 1403 N N . ASP A 1 178 ? -11.879 1.022 23.963 1.00 77.62 178 ASP A N 1
ATOM 1404 C CA . ASP A 1 178 ? -11.367 2.017 23.023 1.00 77.62 178 ASP A CA 1
ATOM 1405 C C . ASP A 1 178 ? -12.141 3.328 23.198 1.00 77.62 178 ASP A C 1
ATOM 1407 O O . ASP A 1 178 ? -13.111 3.619 22.503 1.00 77.62 178 ASP A O 1
ATOM 1411 N N . MET A 1 179 ? -11.680 4.152 24.140 1.00 84.19 179 MET A N 1
ATOM 1412 C CA . MET A 1 179 ? -12.196 5.496 24.388 1.00 84.19 179 MET A CA 1
ATOM 1413 C C . MET A 1 179 ? -11.991 6.369 23.142 1.00 84.19 179 MET A C 1
ATOM 1415 O O . MET A 1 179 ? -10.915 6.936 22.920 1.00 84.19 179 MET A O 1
ATOM 1419 N N . LEU A 1 180 ? -13.025 6.453 22.300 1.00 92.44 180 LEU A N 1
ATOM 1420 C CA . LEU A 1 180 ? -12.988 7.217 21.058 1.00 92.44 180 LEU A CA 1
ATOM 1421 C C . LEU A 1 180 ? -13.099 8.712 21.335 1.00 92.44 180 LEU A C 1
ATOM 1423 O O . LEU A 1 180 ? -13.984 9.189 22.047 1.00 92.44 180 LEU A O 1
ATOM 1427 N N . GLU A 1 181 ? -12.213 9.474 20.708 1.00 93.81 181 GLU A N 1
ATOM 1428 C CA . GLU A 1 181 ? -12.272 10.928 20.768 1.00 93.81 181 GLU A CA 1
ATOM 1429 C C . GLU A 1 181 ? -13.435 11.466 19.919 1.00 93.81 181 GLU A C 1
ATOM 1431 O O . GLU A 1 181 ? -13.787 10.857 18.902 1.00 93.81 181 GLU A O 1
ATOM 1436 N N . PRO A 1 182 ? -14.006 12.630 20.279 1.00 94.06 182 PRO A N 1
ATOM 1437 C CA . PRO A 1 182 ? -14.984 13.310 19.438 1.00 94.06 182 PRO A CA 1
ATOM 1438 C C . PRO A 1 182 ? -14.398 13.690 18.070 1.00 94.06 182 PRO A C 1
ATOM 1440 O O . PRO A 1 182 ? -13.225 14.069 17.977 1.00 94.06 182 PRO A O 1
ATOM 1443 N N . ILE A 1 183 ? -15.210 13.624 17.010 1.00 94.31 183 ILE A N 1
ATOM 1444 C CA . ILE A 1 183 ? -14.780 13.973 15.643 1.00 94.31 183 ILE A CA 1
ATOM 1445 C C . ILE A 1 183 ? -14.273 15.419 15.520 1.00 94.31 183 ILE A C 1
ATOM 1447 O O . ILE A 1 183 ? -13.413 15.690 14.689 1.00 94.31 183 ILE A O 1
ATOM 1451 N N . GLU A 1 184 ? -14.704 16.339 16.381 1.00 92.88 184 GLU A N 1
ATOM 1452 C CA . GLU A 1 184 ? -14.229 17.728 16.399 1.00 92.88 184 GLU A CA 1
ATOM 1453 C C . GLU A 1 184 ? -12.702 17.820 16.576 1.00 92.88 184 GLU A C 1
ATOM 1455 O O . GLU A 1 184 ? -12.057 18.711 16.020 1.00 92.88 184 GLU A O 1
ATOM 1460 N N . LYS A 1 185 ? -12.093 16.850 17.274 1.00 90.62 185 LYS A N 1
ATOM 1461 C CA . LYS A 1 185 ? -10.634 16.773 17.414 1.00 90.62 185 LYS A CA 1
ATOM 1462 C C . LYS A 1 185 ? -9.931 16.446 16.092 1.00 90.62 185 LYS A C 1
ATOM 1464 O O . LYS A 1 185 ? -8.820 16.904 15.840 1.00 90.62 185 LYS A O 1
ATOM 1469 N N . HIS A 1 186 ? -10.579 15.691 15.204 1.00 90.44 186 HIS A N 1
ATOM 1470 C CA . HIS A 1 186 ? -10.051 15.463 13.861 1.00 90.44 186 HIS A CA 1
ATOM 1471 C C . HIS A 1 186 ? -9.916 16.777 13.081 1.00 90.44 186 HIS A C 1
ATOM 1473 O O . HIS A 1 186 ? -8.915 17.001 12.399 1.00 90.44 186 HIS A O 1
ATOM 1479 N N . GLU A 1 187 ? -10.917 17.651 13.184 1.00 86.19 187 GLU A N 1
ATOM 1480 C CA . GLU A 1 187 ? -10.930 18.934 12.482 1.00 86.19 187 GLU A CA 1
ATOM 1481 C C . GLU A 1 187 ? -9.844 19.876 13.010 1.00 86.19 187 GLU A C 1
ATOM 1483 O O . GLU A 1 187 ? -9.142 20.503 12.209 1.00 86.19 187 GLU A O 1
ATOM 1488 N N . SER A 1 188 ? -9.638 19.918 14.333 1.00 86.19 188 SER A N 1
ATOM 1489 C CA . SER A 1 188 ? -8.548 20.692 14.937 1.00 86.19 188 SER A CA 1
ATOM 1490 C C . SER A 1 188 ? -7.172 20.180 14.507 1.00 86.19 188 SER A C 1
ATOM 1492 O O . SER A 1 188 ? -6.341 20.973 14.060 1.00 86.19 188 SER A O 1
ATOM 1494 N N . ASP A 1 189 ? -6.952 18.860 14.542 1.00 86.50 189 ASP A N 1
ATOM 1495 C CA . ASP A 1 189 ? -5.683 18.244 14.133 1.00 86.50 189 ASP A CA 1
ATOM 1496 C C . ASP A 1 189 ? -5.377 18.529 12.650 1.00 86.50 189 ASP A C 1
ATOM 1498 O O . ASP A 1 189 ? -4.231 18.769 12.260 1.00 86.50 189 ASP A O 1
ATOM 1502 N N . LEU A 1 190 ? -6.402 18.516 11.788 1.00 86.00 190 LEU A N 1
ATOM 1503 C CA . LEU A 1 190 ? -6.255 18.866 10.375 1.00 86.00 190 LEU A CA 1
ATOM 1504 C C . LEU A 1 190 ? -5.909 20.342 10.174 1.00 86.00 190 LEU A C 1
ATOM 1506 O O . LEU A 1 190 ? -5.091 20.657 9.306 1.00 86.00 190 LEU A O 1
ATOM 1510 N N . ALA A 1 191 ? -6.527 21.246 10.935 1.00 84.19 191 ALA A N 1
ATOM 1511 C CA . ALA A 1 191 ? -6.238 22.673 10.852 1.00 84.19 191 ALA A CA 1
ATOM 1512 C C . ALA A 1 191 ? -4.777 22.968 11.230 1.00 84.19 191 ALA A C 1
ATOM 1514 O O . ALA A 1 191 ? -4.093 23.710 10.519 1.00 84.19 191 ALA A O 1
ATOM 1515 N N . GLU A 1 192 ? -4.273 22.323 12.283 1.00 84.19 192 GLU A N 1
ATOM 1516 C CA . GLU A 1 192 ? -2.879 22.444 12.709 1.00 84.19 192 GLU A CA 1
ATOM 1517 C C . GLU A 1 192 ? -1.908 21.877 11.662 1.00 84.19 192 GLU A C 1
ATOM 1519 O O . GLU A 1 192 ? -0.961 22.553 11.251 1.00 84.19 192 GLU A O 1
ATOM 1524 N N . ARG A 1 193 ? -2.181 20.678 11.128 1.00 83.06 193 ARG A N 1
ATOM 1525 C CA . ARG A 1 193 ? -1.359 20.081 10.059 1.00 83.06 193 ARG A CA 1
ATOM 1526 C C . ARG A 1 193 ? -1.284 20.968 8.821 1.00 83.06 193 ARG A C 1
ATOM 1528 O O . ARG A 1 193 ? -0.198 21.162 8.280 1.00 83.06 193 ARG A O 1
ATOM 1535 N N . ARG A 1 194 ? -2.406 21.562 8.402 1.00 83.44 194 ARG A N 1
ATOM 1536 C CA . ARG A 1 194 ? -2.446 22.491 7.258 1.00 83.44 194 ARG A CA 1
ATOM 1537 C C . ARG A 1 194 ? -1.576 23.725 7.474 1.00 83.44 194 ARG A C 1
ATOM 1539 O O . ARG A 1 194 ? -1.044 24.258 6.502 1.00 83.44 194 ARG A O 1
ATOM 1546 N N . LYS A 1 195 ? -1.427 24.192 8.718 1.00 80.44 195 LYS A N 1
ATOM 1547 C CA . LYS A 1 195 ? -0.539 25.314 9.047 1.00 80.44 195 LYS A CA 1
ATOM 1548 C C . LYS A 1 195 ? 0.923 24.937 8.787 1.00 80.44 195 LYS A C 1
ATOM 1550 O O . LYS A 1 195 ? 1.613 25.682 8.097 1.00 80.44 195 LYS A O 1
ATOM 1555 N N . ASN A 1 196 ? 1.341 23.754 9.235 1.00 77.12 196 ASN A N 1
ATOM 1556 C CA . ASN A 1 196 ? 2.713 23.254 9.082 1.00 77.12 196 ASN A CA 1
ATOM 1557 C C . ASN A 1 196 ? 3.030 22.801 7.640 1.00 77.12 196 ASN A C 1
ATOM 1559 O O . ASN A 1 196 ? 4.166 22.889 7.181 1.00 77.12 196 ASN A O 1
ATOM 1563 N N . GLU A 1 197 ? 2.030 22.353 6.875 1.00 81.38 197 GLU A N 1
ATOM 1564 C CA . GLU A 1 197 ? 2.215 21.899 5.489 1.00 81.38 197 GLU A CA 1
ATOM 1565 C C . GLU A 1 197 ? 2.525 23.025 4.492 1.00 81.38 197 GLU A C 1
ATOM 1567 O O . GLU A 1 197 ? 3.078 22.742 3.425 1.00 81.38 197 GLU A O 1
ATOM 1572 N N . LYS A 1 198 ? 2.208 24.289 4.807 1.00 79.19 198 LYS A N 1
ATOM 1573 C CA . LYS A 1 198 ? 2.429 25.422 3.889 1.00 79.19 198 LYS A CA 1
ATOM 1574 C C . LYS A 1 198 ? 3.902 25.593 3.508 1.00 79.19 198 LYS A C 1
ATOM 1576 O O . LYS A 1 198 ? 4.203 25.830 2.337 1.00 79.19 198 LYS A O 1
ATOM 1581 N N . GLU A 1 199 ? 4.816 25.417 4.457 1.00 73.62 199 GLU A N 1
ATOM 1582 C CA . GLU A 1 199 ? 6.258 25.551 4.213 1.00 73.62 199 GLU A CA 1
ATOM 1583 C C . GLU A 1 199 ? 6.788 24.401 3.346 1.00 73.62 199 GLU A C 1
ATOM 1585 O O . GLU A 1 199 ? 7.432 24.625 2.316 1.00 73.62 199 GLU A O 1
ATOM 1590 N N . ALA A 1 200 ? 6.417 23.162 3.680 1.00 77.25 200 ALA A N 1
ATOM 1591 C CA . ALA A 1 200 ? 6.772 21.988 2.886 1.00 77.25 200 ALA A CA 1
ATOM 1592 C C . ALA A 1 200 ? 6.178 22.039 1.464 1.00 77.25 200 ALA A C 1
ATOM 1594 O O . ALA A 1 200 ? 6.800 21.566 0.507 1.00 77.25 200 ALA A O 1
ATOM 1595 N N . ALA A 1 201 ? 4.985 22.618 1.299 1.00 81.75 201 ALA A N 1
ATOM 1596 C CA . ALA A 1 201 ? 4.342 22.792 -0.000 1.00 81.75 201 ALA A CA 1
ATOM 1597 C C . ALA A 1 201 ? 5.113 23.767 -0.901 1.00 81.75 201 ALA A C 1
ATOM 1599 O O . ALA A 1 201 ? 5.284 23.480 -2.087 1.00 81.75 201 ALA A O 1
ATOM 1600 N N . SER A 1 202 ? 5.630 24.867 -0.342 1.00 82.81 202 SER A N 1
ATOM 1601 C CA . SER A 1 202 ? 6.471 25.822 -1.075 1.00 82.81 202 SER A CA 1
ATOM 1602 C C . SER A 1 202 ? 7.747 25.156 -1.603 1.00 82.81 202 SER A C 1
ATOM 1604 O O . SER A 1 202 ? 8.036 25.225 -2.801 1.00 82.81 202 SER A O 1
ATOM 1606 N N . TYR A 1 203 ? 8.451 24.404 -0.747 1.00 81.50 203 TYR A N 1
ATOM 1607 C CA . TYR A 1 203 ? 9.644 23.651 -1.146 1.00 81.50 203 TYR A CA 1
ATOM 1608 C C . TYR A 1 203 ? 9.342 22.625 -2.250 1.00 81.50 203 TYR A C 1
ATOM 1610 O O . TYR A 1 203 ? 10.027 22.587 -3.276 1.00 81.50 203 TYR A O 1
ATOM 1618 N N . ARG A 1 204 ? 8.279 21.820 -2.094 1.00 82.88 204 ARG A N 1
ATOM 1619 C CA . ARG A 1 204 ? 7.866 20.840 -3.114 1.00 82.88 204 ARG A CA 1
ATOM 1620 C C . ARG A 1 204 ? 7.529 21.519 -4.438 1.00 82.88 204 ARG A C 1
ATOM 1622 O O . ARG A 1 204 ? 7.953 21.036 -5.484 1.00 82.88 204 ARG A O 1
ATOM 1629 N N . LEU A 1 205 ? 6.818 22.645 -4.411 1.00 84.38 205 LEU A N 1
ATOM 1630 C CA . LEU A 1 205 ? 6.479 23.398 -5.617 1.00 84.38 205 LEU A CA 1
ATOM 1631 C C . LEU A 1 205 ? 7.730 23.942 -6.319 1.00 84.38 205 LEU A C 1
ATOM 1633 O O . LEU A 1 205 ? 7.823 23.855 -7.543 1.00 84.38 205 LEU A O 1
ATOM 1637 N N . ALA A 1 206 ? 8.704 24.455 -5.565 1.00 85.94 206 ALA A N 1
ATOM 1638 C CA . ALA A 1 206 ? 9.981 24.902 -6.116 1.00 85.94 206 ALA A CA 1
ATOM 1639 C C . ALA A 1 206 ? 10.755 23.746 -6.776 1.00 85.94 206 ALA A C 1
ATOM 1641 O O . ALA A 1 206 ? 11.281 23.909 -7.876 1.00 85.94 206 ALA A O 1
ATOM 1642 N N . MET A 1 207 ? 10.770 22.560 -6.157 1.00 84.88 207 MET A N 1
ATOM 164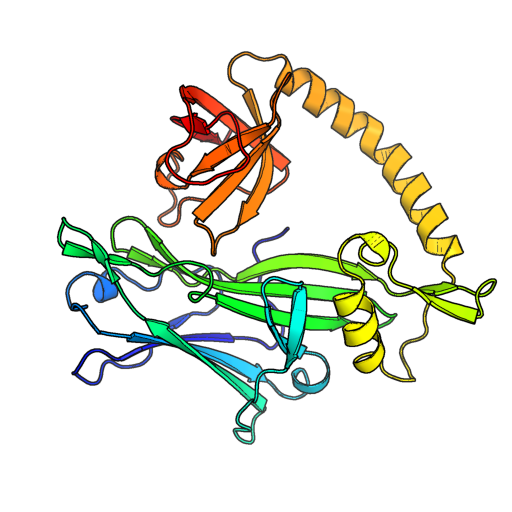3 C CA . MET A 1 207 ? 11.405 21.372 -6.740 1.00 84.88 207 MET A CA 1
ATOM 1644 C C . MET A 1 207 ? 10.687 20.889 -8.003 1.00 84.88 207 MET A C 1
ATOM 1646 O O . MET A 1 207 ? 11.351 20.542 -8.972 1.00 84.88 207 MET A O 1
ATOM 1650 N N . LEU A 1 208 ? 9.351 20.928 -8.044 1.00 88.12 208 LEU A N 1
ATOM 1651 C CA . LEU A 1 208 ? 8.575 20.546 -9.230 1.00 88.12 208 LEU A CA 1
ATOM 1652 C C . LEU A 1 208 ? 8.825 21.442 -10.450 1.00 88.12 208 LEU A C 1
ATOM 1654 O O . LEU A 1 208 ? 8.623 20.990 -11.573 1.00 88.12 208 LEU A O 1
ATOM 1658 N N . LYS A 1 209 ? 9.243 22.697 -10.246 1.00 87.75 209 LYS A N 1
ATOM 1659 C CA . LYS A 1 209 ? 9.612 23.608 -11.342 1.00 87.75 209 LYS A CA 1
ATOM 1660 C C . LYS A 1 209 ? 10.959 23.257 -11.974 1.00 87.75 209 LYS A C 1
ATOM 1662 O O . LYS A 1 209 ? 11.240 23.715 -13.079 1.00 87.75 209 LYS A O 1
ATOM 1667 N N . LYS A 1 210 ? 11.800 22.466 -11.297 1.00 90.06 210 LYS A N 1
ATOM 1668 C CA . LYS A 1 210 ? 13.066 22.008 -11.872 1.00 90.06 210 LYS A CA 1
ATOM 1669 C C . LYS A 1 210 ? 12.779 20.998 -12.987 1.00 90.06 210 LYS A C 1
ATOM 1671 O O . LYS A 1 210 ? 11.929 20.120 -12.803 1.00 90.06 210 LYS A O 1
ATOM 1676 N N . PRO A 1 211 ? 13.499 21.075 -14.120 1.00 90.56 211 PRO A N 1
ATOM 1677 C CA . PRO A 1 211 ? 13.369 20.095 -15.185 1.00 90.56 211 PRO A CA 1
ATOM 1678 C C . PRO A 1 211 ? 13.521 18.677 -14.649 1.00 90.56 211 PRO A C 1
ATOM 1680 O O . PRO A 1 211 ? 14.338 18.405 -13.764 1.00 90.56 211 PRO A O 1
ATOM 1683 N N . ASN A 1 212 ? 12.701 17.785 -15.188 1.00 94.06 212 ASN A N 1
ATOM 1684 C CA . ASN A 1 212 ? 12.736 16.359 -14.915 1.00 94.06 212 ASN A CA 1
ATOM 1685 C C . ASN A 1 212 ? 12.753 15.972 -13.429 1.00 94.06 212 ASN A C 1
ATOM 1687 O O . ASN A 1 212 ? 13.377 14.985 -13.042 1.00 94.06 212 ASN A O 1
ATOM 1691 N N . THR A 1 213 ? 12.074 16.754 -12.591 1.00 94.94 213 THR A N 1
ATOM 1692 C CA . THR A 1 213 ? 11.981 16.509 -11.151 1.00 94.94 213 THR A CA 1
ATOM 1693 C C . THR A 1 213 ? 10.543 16.178 -10.764 1.00 94.94 213 THR A C 1
ATOM 1695 O O . THR A 1 213 ? 9.577 16.692 -11.335 1.00 94.94 213 THR A O 1
ATOM 1698 N N . GLY A 1 214 ? 10.390 1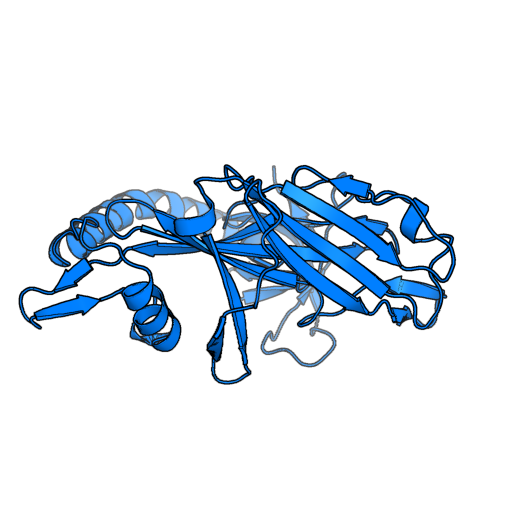5.289 -9.792 1.00 94.75 214 GLY A N 1
ATOM 1699 C CA . GLY A 1 214 ? 9.106 14.947 -9.203 1.00 94.75 214 GLY A CA 1
ATOM 1700 C C . GLY A 1 214 ? 9.258 14.521 -7.752 1.00 94.75 214 GLY A C 1
ATOM 1701 O O . GLY A 1 214 ? 10.371 14.379 -7.251 1.00 94.75 214 GLY A O 1
ATOM 1702 N N . TYR A 1 215 ? 8.135 14.302 -7.077 1.00 94.50 215 TYR A N 1
ATOM 1703 C CA . TYR A 1 215 ? 8.136 13.660 -5.767 1.00 94.50 215 TYR A CA 1
ATOM 1704 C C . TYR A 1 215 ? 7.143 12.509 -5.715 1.00 94.50 215 TYR A C 1
ATOM 1706 O O . TYR A 1 215 ? 6.101 12.517 -6.374 1.00 94.50 215 TYR A O 1
ATOM 1714 N N . VAL A 1 216 ? 7.470 11.501 -4.927 1.00 95.12 216 VAL A N 1
ATOM 1715 C CA . VAL A 1 216 ? 6.709 10.257 -4.855 1.00 95.12 216 VAL A CA 1
ATOM 1716 C C . VAL A 1 216 ? 5.430 10.499 -4.056 1.00 95.12 216 VAL A C 1
ATOM 1718 O O . VAL A 1 216 ? 5.475 10.852 -2.881 1.00 95.12 216 VAL A O 1
ATOM 1721 N N . LEU A 1 217 ? 4.266 10.313 -4.676 1.00 94.25 217 LEU A N 1
ATOM 1722 C CA . LEU A 1 217 ? 2.973 10.369 -3.987 1.00 94.25 217 LEU A CA 1
ATOM 1723 C C . LEU A 1 217 ? 2.752 9.105 -3.164 1.00 94.25 217 LEU A C 1
ATOM 1725 O O . LEU A 1 217 ? 2.344 9.157 -2.005 1.00 94.25 217 LEU A O 1
ATOM 1729 N N . TRP A 1 218 ? 3.002 7.962 -3.793 1.00 94.69 218 TRP A N 1
ATOM 1730 C CA . TRP A 1 218 ? 2.796 6.653 -3.206 1.00 94.69 218 TRP A CA 1
ATOM 1731 C C . TRP A 1 218 ? 3.621 5.607 -3.961 1.00 94.69 218 TRP A C 1
ATOM 1733 O O . TRP A 1 218 ? 3.911 5.766 -5.145 1.00 94.69 218 TRP A O 1
ATOM 1743 N N . TRP A 1 219 ? 3.974 4.529 -3.269 1.00 95.19 219 TRP A N 1
ATOM 1744 C CA . TRP A 1 219 ? 4.631 3.342 -3.806 1.00 95.19 219 TRP A CA 1
ATOM 1745 C C . TRP A 1 219 ? 3.934 2.097 -3.258 1.00 95.19 219 TRP A C 1
ATOM 1747 O O . TRP A 1 219 ? 3.615 2.082 -2.071 1.00 95.19 219 TRP A O 1
ATOM 1757 N N . SER A 1 220 ? 3.706 1.072 -4.079 1.00 95.00 220 SER A N 1
ATOM 1758 C CA . SER A 1 220 ? 3.243 -0.244 -3.622 1.00 95.00 220 SER A CA 1
ATOM 1759 C C . SER A 1 220 ? 4.311 -1.285 -3.924 1.00 95.00 220 SER A C 1
ATOM 1761 O O . SER A 1 220 ? 4.643 -1.522 -5.089 1.00 95.00 220 SER A O 1
ATOM 1763 N N . HIS A 1 221 ? 4.820 -1.942 -2.879 1.00 92.88 221 HIS A N 1
ATOM 1764 C CA . HIS A 1 221 ? 5.742 -3.063 -3.065 1.00 92.88 221 HIS A CA 1
ATOM 1765 C C . HIS A 1 221 ? 5.066 -4.221 -3.789 1.00 92.88 221 HIS A C 1
ATOM 1767 O O . HIS A 1 221 ? 5.601 -4.690 -4.790 1.00 92.88 221 HIS A O 1
ATOM 1773 N N . ALA A 1 222 ? 3.864 -4.624 -3.361 1.00 93.38 222 ALA A N 1
ATOM 1774 C CA . ALA A 1 222 ? 3.150 -5.757 -3.950 1.00 93.38 222 ALA A CA 1
ATOM 1775 C C . ALA A 1 222 ? 2.907 -5.591 -5.458 1.00 93.38 222 ALA A C 1
ATOM 1777 O O . ALA A 1 222 ? 2.991 -6.570 -6.202 1.00 93.38 222 ALA A O 1
ATOM 1778 N N . GLN A 1 223 ? 2.630 -4.363 -5.911 1.00 94.00 223 GLN A N 1
ATOM 1779 C CA . GLN A 1 223 ? 2.435 -4.044 -7.326 1.00 94.00 223 GLN A CA 1
ATOM 1780 C C . GLN A 1 223 ? 3.743 -3.751 -8.081 1.00 94.00 223 GLN A C 1
ATOM 1782 O O . GLN A 1 223 ? 3.762 -3.821 -9.311 1.00 94.00 223 GLN A O 1
ATOM 1787 N N . GLY A 1 224 ? 4.823 -3.400 -7.377 1.00 94.25 224 GLY A N 1
ATOM 1788 C CA . GLY A 1 224 ? 6.115 -3.040 -7.965 1.00 94.25 224 GLY A CA 1
ATOM 1789 C C . GLY A 1 224 ? 6.114 -1.702 -8.715 1.00 94.25 224 GLY A C 1
ATOM 1790 O O . GLY A 1 224 ? 6.965 -1.471 -9.580 1.00 94.25 224 GLY A O 1
ATOM 1791 N N . TYR A 1 225 ? 5.145 -0.832 -8.438 1.00 95.81 225 TYR A N 1
ATOM 1792 C CA . TYR A 1 225 ? 5.088 0.501 -9.023 1.00 95.81 225 TYR A CA 1
ATOM 1793 C C . TYR A 1 225 ? 4.506 1.526 -8.050 1.00 95.81 225 TYR A C 1
ATOM 1795 O O . TYR A 1 225 ? 3.883 1.196 -7.039 1.00 95.81 225 TYR A O 1
ATOM 1803 N N . GLY A 1 226 ? 4.712 2.794 -8.383 1.00 96.31 226 GLY A N 1
ATOM 1804 C CA . GLY A 1 226 ? 4.188 3.935 -7.649 1.00 96.31 226 GLY A CA 1
ATOM 1805 C C . GLY A 1 226 ? 3.757 5.067 -8.567 1.00 96.31 226 GLY A C 1
ATOM 1806 O O . GLY A 1 226 ? 3.748 4.936 -9.796 1.00 96.31 226 GLY A O 1
ATOM 1807 N N . ALA A 1 227 ? 3.422 6.194 -7.951 1.00 97.44 227 ALA A N 1
ATOM 1808 C CA . ALA A 1 227 ? 3.073 7.428 -8.632 1.00 97.44 227 ALA A CA 1
ATOM 1809 C C . ALA A 1 227 ? 3.988 8.566 -8.188 1.00 97.44 227 ALA A C 1
ATOM 1811 O O . ALA A 1 227 ? 4.198 8.774 -6.993 1.00 97.44 227 ALA A O 1
ATOM 1812 N N . ILE A 1 228 ? 4.472 9.341 -9.152 1.00 96.75 228 ILE A N 1
ATOM 1813 C CA . ILE A 1 228 ? 5.270 10.547 -8.934 1.00 96.75 228 ILE A CA 1
ATOM 1814 C C . ILE A 1 228 ? 4.435 11.748 -9.372 1.00 96.75 228 ILE A C 1
ATOM 1816 O O . ILE A 1 228 ? 3.935 11.795 -10.500 1.00 96.75 228 ILE A O 1
ATOM 1820 N N . LYS A 1 229 ? 4.289 12.736 -8.488 1.00 95.56 229 LYS A N 1
ATOM 1821 C CA . LYS A 1 229 ? 3.756 14.048 -8.843 1.00 95.56 229 LYS A CA 1
ATOM 1822 C C . LYS A 1 229 ? 4.846 14.841 -9.547 1.00 95.56 229 LYS A C 1
ATOM 1824 O O . LYS A 1 229 ? 5.950 14.988 -9.029 1.00 95.56 229 LYS A O 1
ATOM 1829 N N . MET A 1 230 ? 4.497 15.364 -10.711 1.00 92.69 230 MET A N 1
ATOM 1830 C CA . MET A 1 230 ? 5.285 16.313 -11.489 1.00 92.69 230 MET A CA 1
ATOM 1831 C C . MET A 1 230 ? 4.513 17.635 -11.572 1.00 92.69 230 MET A C 1
ATOM 1833 O O . MET A 1 230 ? 3.378 17.718 -11.087 1.00 92.69 230 MET A O 1
ATOM 1837 N N . TYR A 1 231 ? 5.103 18.664 -12.184 1.00 88.62 231 TYR A N 1
ATOM 1838 C CA . TYR A 1 231 ? 4.474 19.986 -12.277 1.00 88.62 231 TYR A CA 1
ATOM 1839 C C . TYR A 1 231 ? 3.044 19.914 -12.849 1.00 88.62 231 TYR A C 1
ATOM 1841 O O . TYR A 1 231 ? 2.092 20.317 -12.183 1.00 88.62 231 TYR A O 1
ATOM 1849 N N . ASN A 1 232 ? 2.873 19.267 -14.010 1.00 86.75 232 ASN A N 1
ATOM 1850 C CA . ASN A 1 232 ? 1.599 19.263 -14.745 1.00 86.75 232 ASN A CA 1
ATOM 1851 C C . ASN A 1 232 ? 0.847 17.924 -14.755 1.00 86.75 232 ASN A C 1
ATOM 1853 O O . ASN A 1 232 ? -0.282 17.855 -15.230 1.00 86.75 232 ASN A O 1
ATOM 1857 N N . TYR A 1 233 ? 1.440 16.837 -14.268 1.00 88.25 233 TYR A N 1
ATOM 1858 C CA . TYR A 1 233 ? 0.826 15.510 -14.345 1.00 88.25 233 TYR A CA 1
ATOM 1859 C C . TYR A 1 233 ? 1.323 14.600 -13.230 1.00 88.25 233 TYR A C 1
ATOM 1861 O O . TYR A 1 233 ? 2.237 14.927 -12.473 1.00 88.25 233 TYR A O 1
ATOM 1869 N N . ILE A 1 234 ? 0.664 13.453 -13.114 1.00 95.62 234 ILE A N 1
ATOM 1870 C CA . ILE A 1 234 ? 1.095 12.352 -12.270 1.00 95.62 234 ILE A CA 1
ATOM 1871 C C . ILE A 1 234 ? 1.555 11.245 -13.213 1.00 95.62 234 ILE A C 1
ATOM 1873 O O . ILE A 1 234 ? 0.800 10.832 -14.097 1.00 95.62 234 ILE A O 1
ATOM 1877 N N . ALA A 1 235 ? 2.791 10.792 -13.042 1.00 96.81 235 ALA A N 1
ATOM 1878 C CA . ALA A 1 235 ? 3.347 9.694 -13.817 1.00 96.81 235 ALA A CA 1
ATOM 1879 C C . ALA A 1 235 ? 3.432 8.432 -12.960 1.00 96.81 235 ALA A C 1
ATOM 1881 O O . ALA A 1 235 ? 3.704 8.499 -11.759 1.00 96.81 235 ALA A O 1
ATOM 1882 N N . ARG A 1 236 ? 3.234 7.278 -13.591 1.00 97.56 236 ARG A N 1
ATOM 1883 C CA . ARG A 1 236 ? 3.610 5.987 -13.018 1.00 97.56 236 ARG A CA 1
ATOM 1884 C C . ARG A 1 236 ? 5.133 5.877 -12.969 1.00 97.56 236 ARG A C 1
ATOM 1886 O O . ARG A 1 236 ? 5.815 6.408 -13.837 1.00 97.56 236 ARG A O 1
ATOM 1893 N N . VAL A 1 237 ? 5.661 5.129 -12.014 1.00 96.81 237 VAL A N 1
ATOM 1894 C CA . VAL A 1 237 ? 7.050 4.657 -12.021 1.00 96.81 237 VAL A CA 1
ATOM 1895 C C . VAL A 1 237 ? 7.068 3.185 -11.662 1.00 96.81 237 VAL A C 1
ATOM 1897 O O . VAL A 1 237 ? 6.482 2.789 -10.659 1.00 96.81 237 VAL A O 1
ATOM 1900 N N . HIS A 1 238 ? 7.704 2.371 -12.494 1.00 96.12 238 HIS A N 1
ATOM 1901 C CA . HIS A 1 238 ? 7.875 0.941 -12.256 1.00 96.12 238 HIS A CA 1
ATOM 1902 C C . HIS A 1 238 ? 9.269 0.672 -11.682 1.00 96.12 238 HIS A C 1
ATOM 1904 O O . HIS A 1 238 ? 10.210 1.385 -12.017 1.00 96.12 238 HIS A O 1
ATOM 1910 N N . TRP A 1 239 ? 9.434 -0.369 -10.863 1.00 94.62 239 TRP A N 1
ATOM 1911 C CA . TRP A 1 239 ? 10.710 -0.632 -10.180 1.00 94.62 239 TRP A CA 1
ATOM 1912 C C . TRP A 1 239 ? 11.906 -0.797 -11.123 1.00 94.62 239 TRP A C 1
ATOM 1914 O O . TRP A 1 239 ? 13.005 -0.372 -10.794 1.00 94.62 239 TRP A O 1
ATOM 1924 N N . LYS A 1 240 ? 11.675 -1.352 -12.321 1.00 94.00 240 LYS A N 1
ATOM 1925 C CA . LYS A 1 240 ? 12.697 -1.511 -13.376 1.00 94.00 240 LYS A CA 1
ATOM 1926 C C . LYS A 1 240 ? 13.314 -0.195 -13.836 1.00 94.00 240 LYS A C 1
ATOM 1928 O O . LYS A 1 240 ? 14.396 -0.204 -14.401 1.00 94.00 240 LYS A O 1
ATOM 1933 N N . GLU A 1 241 ? 12.594 0.902 -13.642 1.00 96.06 241 GLU A N 1
ATOM 1934 C CA . GLU A 1 241 ? 13.022 2.231 -14.055 1.00 96.06 241 GLU A CA 1
ATOM 1935 C C . GLU A 1 241 ? 13.758 2.965 -12.935 1.00 96.06 241 GLU A C 1
ATOM 1937 O O . GLU A 1 241 ? 14.127 4.113 -13.133 1.00 96.06 241 GLU A O 1
ATOM 1942 N N . ILE A 1 242 ? 13.949 2.355 -11.760 1.00 95.25 242 ILE A N 1
ATOM 1943 C CA . ILE A 1 242 ? 14.626 2.986 -10.626 1.00 95.25 242 ILE A CA 1
ATOM 1944 C C . ILE A 1 242 ? 16.091 2.561 -10.608 1.00 95.25 242 ILE A C 1
ATOM 1946 O O . ILE A 1 242 ? 16.405 1.382 -10.454 1.00 95.25 242 ILE A O 1
ATOM 1950 N N . PHE A 1 243 ? 16.986 3.539 -10.666 1.00 91.81 243 PHE A N 1
ATOM 1951 C CA . PHE A 1 243 ? 18.414 3.340 -10.465 1.00 91.81 243 PHE A CA 1
ATOM 1952 C C . PHE A 1 243 ? 18.778 3.670 -9.015 1.00 91.81 243 PHE A C 1
ATOM 1954 O O . PHE A 1 243 ? 18.774 4.832 -8.608 1.00 91.81 243 PHE A O 1
ATOM 1961 N N . ARG A 1 244 ? 19.075 2.637 -8.219 1.00 83.62 244 ARG A N 1
ATOM 1962 C CA . ARG A 1 244 ? 19.570 2.772 -6.841 1.00 83.62 244 ARG A CA 1
ATOM 1963 C C . ARG A 1 244 ? 20.487 1.607 -6.463 1.00 83.62 244 ARG A C 1
ATOM 1965 O O . ARG A 1 244 ? 20.385 0.539 -7.052 1.00 83.62 244 ARG A O 1
ATOM 1972 N N . CYS A 1 245 ? 21.338 1.801 -5.456 1.00 71.50 245 CYS A N 1
ATOM 1973 C CA . CYS A 1 245 ? 22.296 0.795 -4.975 1.00 71.50 245 CYS A CA 1
ATOM 1974 C C . CYS A 1 245 ? 21.681 -0.327 -4.110 1.00 71.50 245 CYS A C 1
ATOM 1976 O O . CYS A 1 245 ? 22.376 -1.271 -3.746 1.00 71.50 245 CYS A O 1
ATOM 1978 N N . HIS A 1 246 ? 20.393 -0.247 -3.767 1.00 71.00 246 HIS A N 1
ATOM 1979 C CA . HIS A 1 246 ? 19.707 -1.294 -3.007 1.00 71.00 246 HIS A CA 1
ATOM 1980 C C . HIS A 1 246 ? 19.312 -2.484 -3.889 1.00 71.00 246 HIS A C 1
ATOM 1982 O O . HIS A 1 246 ? 18.828 -2.293 -5.002 1.00 71.00 246 HIS A O 1
ATOM 1988 N N . LEU A 1 247 ? 19.411 -3.701 -3.335 1.00 80.50 247 LEU A N 1
ATOM 1989 C CA . LEU A 1 247 ? 18.957 -4.937 -3.993 1.00 80.50 247 LEU A CA 1
ATOM 1990 C C . LEU A 1 247 ? 17.463 -4.895 -4.350 1.00 80.50 247 LEU A C 1
ATOM 1992 O O . LEU A 1 247 ? 17.070 -5.369 -5.412 1.00 80.50 247 LEU A O 1
ATOM 1996 N N . LEU A 1 248 ? 16.637 -4.317 -3.470 1.00 86.56 248 LEU A N 1
ATOM 1997 C CA . LEU A 1 248 ? 15.226 -4.050 -3.732 1.00 86.56 248 LEU A CA 1
ATOM 1998 C C . LEU A 1 248 ? 15.062 -2.612 -4.236 1.00 86.56 248 LEU A C 1
ATOM 2000 O O . LEU A 1 248 ? 15.236 -1.651 -3.481 1.00 86.56 248 LEU A O 1
ATOM 2004 N N . ALA A 1 249 ? 14.676 -2.451 -5.496 1.00 91.06 249 ALA A N 1
ATOM 2005 C CA . ALA A 1 249 ? 14.350 -1.158 -6.075 1.00 91.06 249 ALA A CA 1
ATOM 2006 C C . ALA A 1 249 ? 12.931 -0.726 -5.664 1.00 91.06 249 ALA A C 1
ATOM 2008 O O . ALA A 1 249 ? 11.937 -1.373 -5.999 1.00 91.06 249 ALA A O 1
ATOM 2009 N N . PHE A 1 250 ? 12.832 0.383 -4.934 1.00 92.62 250 PHE A N 1
ATOM 2010 C CA . PHE A 1 250 ? 11.570 0.986 -4.503 1.00 92.62 250 PHE A CA 1
ATOM 2011 C C . PHE A 1 250 ? 11.745 2.490 -4.290 1.00 92.62 250 PHE A C 1
ATOM 2013 O O . PHE A 1 250 ? 12.871 2.984 -4.313 1.00 92.62 250 PHE A O 1
ATOM 2020 N N . LEU A 1 251 ? 10.638 3.194 -4.057 1.00 93.00 251 LEU A N 1
ATOM 2021 C CA . LEU A 1 251 ? 10.633 4.605 -3.677 1.00 93.00 251 LEU A CA 1
ATOM 2022 C C . LEU A 1 251 ? 9.827 4.822 -2.397 1.00 93.00 251 LEU A C 1
ATOM 2024 O O . LEU A 1 251 ? 8.848 4.117 -2.138 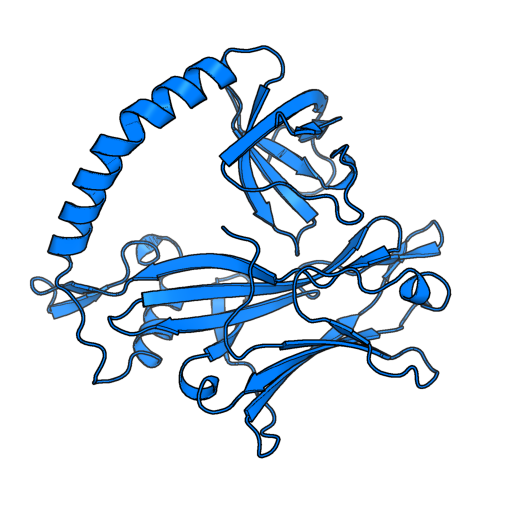1.00 93.00 251 LEU A O 1
ATOM 2028 N N . SER A 1 252 ? 10.211 5.824 -1.619 1.00 91.56 252 SER A N 1
ATOM 2029 C CA . SER A 1 252 ? 9.515 6.227 -0.398 1.00 91.56 252 SER A CA 1
ATOM 2030 C C . SER A 1 252 ? 8.563 7.393 -0.680 1.00 91.56 252 SER A C 1
ATOM 2032 O O . SER A 1 252 ? 8.931 8.321 -1.395 1.00 91.56 252 SER A O 1
ATOM 2034 N N . PRO A 1 253 ? 7.336 7.424 -0.128 1.00 91.69 253 PRO A N 1
ATOM 2035 C CA . PRO A 1 253 ? 6.465 8.587 -0.277 1.00 91.69 253 PRO A CA 1
ATOM 2036 C C . PRO A 1 253 ? 7.128 9.872 0.226 1.00 91.69 253 PRO A C 1
ATOM 2038 O O . PRO A 1 253 ? 7.717 9.894 1.302 1.00 91.69 253 PRO A O 1
ATOM 2041 N N . GLY A 1 254 ? 6.988 10.949 -0.540 1.00 91.00 254 GLY A N 1
ATOM 2042 C CA . GLY A 1 254 ? 7.616 12.241 -0.278 1.00 91.00 254 GLY A CA 1
ATOM 2043 C C . GLY A 1 254 ? 9.054 12.367 -0.786 1.00 91.00 254 GLY A C 1
ATOM 2044 O O . GLY A 1 254 ? 9.534 13.493 -0.878 1.00 91.00 254 GLY A O 1
ATOM 2045 N N . GLU A 1 255 ? 9.709 11.262 -1.158 1.00 91.56 255 GLU A N 1
ATOM 2046 C CA . GLU A 1 255 ? 11.055 11.265 -1.737 1.00 91.56 255 GLU A CA 1
ATOM 2047 C C . GLU A 1 255 ? 11.071 12.075 -3.035 1.00 91.56 255 GLU A C 1
ATOM 2049 O O . GLU A 1 255 ? 10.167 11.961 -3.872 1.00 91.56 255 GLU A O 1
ATOM 2054 N N . ILE A 1 256 ? 12.091 12.918 -3.184 1.00 93.44 256 ILE A N 1
ATOM 2055 C CA . ILE A 1 256 ? 12.318 13.680 -4.405 1.00 93.44 256 ILE A CA 1
ATOM 2056 C C . ILE A 1 256 ? 13.113 12.814 -5.370 1.00 93.44 256 ILE A C 1
ATOM 2058 O O . ILE A 1 256 ? 14.074 12.157 -4.982 1.00 93.44 256 ILE A O 1
ATOM 2062 N N . VAL A 1 257 ? 12.732 12.839 -6.641 1.00 95.38 257 VAL A N 1
ATOM 2063 C CA . VAL A 1 257 ? 13.381 12.053 -7.686 1.00 95.38 257 VAL A CA 1
ATOM 2064 C C . VAL A 1 257 ? 13.645 12.896 -8.926 1.00 95.38 257 VAL A C 1
ATOM 2066 O O . VAL A 1 257 ? 12.884 13.814 -9.250 1.00 95.38 257 VAL A O 1
ATOM 2069 N N . LYS A 1 258 ? 14.705 12.542 -9.648 1.00 95.94 258 LYS A N 1
ATOM 2070 C CA . LYS A 1 258 ? 14.927 12.933 -11.040 1.00 95.94 258 LYS A CA 1
ATOM 2071 C C . LYS A 1 258 ? 14.536 11.789 -11.962 1.00 95.94 258 LYS A C 1
ATOM 2073 O O . LYS A 1 258 ? 14.608 10.635 -11.558 1.00 95.94 258 LYS A O 1
ATOM 2078 N N . TYR A 1 259 ? 14.141 12.102 -13.187 1.00 95.94 259 TYR A N 1
ATOM 2079 C CA . TYR A 1 259 ? 13.886 11.116 -14.241 1.00 95.94 259 TYR A CA 1
ATOM 2080 C C . TYR A 1 259 ? 14.598 11.516 -15.536 1.00 95.94 259 TYR A C 1
ATOM 2082 O O . TYR A 1 259 ? 14.933 12.681 -15.733 1.00 95.94 259 TYR A O 1
ATOM 2090 N N . SER A 1 260 ? 14.859 10.565 -16.429 1.00 96.06 260 SER A N 1
ATOM 2091 C CA . SER A 1 260 ? 15.512 10.855 -17.711 1.00 96.06 260 SER A CA 1
ATOM 2092 C C . SER A 1 260 ? 14.505 11.170 -18.815 1.00 96.06 260 SER A C 1
ATOM 2094 O O . SER A 1 260 ? 14.746 12.051 -19.636 1.00 96.06 260 SER A O 1
ATOM 2096 N N . ALA A 1 261 ? 13.362 10.481 -18.821 1.00 95.56 261 ALA A N 1
ATOM 2097 C CA . ALA A 1 261 ? 12.346 10.624 -19.856 1.00 95.56 261 ALA A CA 1
ATOM 2098 C C . ALA A 1 261 ? 10.945 10.236 -19.365 1.00 95.56 261 ALA A C 1
ATOM 2100 O O . ALA A 1 261 ? 10.760 9.671 -18.283 1.00 95.56 261 ALA A O 1
ATOM 2101 N N . LEU A 1 262 ? 9.951 10.522 -20.208 1.00 95.94 262 LEU A N 1
ATOM 2102 C CA . LEU A 1 262 ? 8.567 10.100 -20.034 1.00 95.94 262 LEU A CA 1
ATOM 2103 C C . LEU A 1 262 ? 8.097 9.334 -21.254 1.00 95.94 262 LEU A C 1
ATOM 2105 O O . LEU A 1 262 ? 8.249 9.800 -22.381 1.00 95.94 262 LEU A O 1
ATOM 2109 N N . ARG A 1 263 ? 7.435 8.208 -21.016 1.00 95.25 263 ARG A N 1
ATOM 2110 C CA . ARG A 1 263 ? 6.816 7.406 -22.072 1.00 95.25 263 ARG A CA 1
ATOM 2111 C C . ARG A 1 263 ? 5.351 7.125 -21.780 1.00 95.25 263 ARG A C 1
ATOM 2113 O O . ARG A 1 263 ? 4.852 7.407 -20.689 1.00 95.25 263 ARG A O 1
ATOM 2120 N N . THR A 1 264 ? 4.659 6.570 -22.763 1.00 94.12 264 THR A N 1
ATOM 2121 C CA . THR A 1 264 ? 3.346 5.959 -22.542 1.00 94.12 264 THR A CA 1
ATOM 2122 C C . THR A 1 264 ? 3.541 4.680 -21.721 1.00 94.12 264 THR A C 1
ATOM 2124 O O . THR A 1 264 ? 4.413 3.883 -22.070 1.00 94.12 264 THR A O 1
ATOM 2127 N N . PRO A 1 265 ? 2.796 4.474 -20.621 1.00 91.75 265 PRO A N 1
ATOM 2128 C CA . PRO A 1 265 ? 2.927 3.257 -19.831 1.00 91.75 265 PRO A CA 1
ATOM 2129 C C . PRO A 1 265 ? 2.550 2.014 -20.633 1.00 91.75 265 PRO A C 1
ATOM 2131 O O . PRO A 1 265 ? 1.585 2.025 -21.397 1.00 91.75 265 PRO A O 1
ATOM 2134 N N . ASN A 1 266 ? 3.252 0.915 -20.375 1.00 85.19 266 ASN A N 1
ATOM 2135 C CA . ASN A 1 266 ? 2.881 -0.386 -20.920 1.00 85.19 266 ASN A CA 1
ATOM 2136 C C . ASN A 1 266 ? 1.791 -1.057 -20.063 1.00 85.19 266 ASN A C 1
ATOM 2138 O O . ASN A 1 266 ? 1.841 -1.031 -18.826 1.00 85.19 266 ASN A O 1
ATOM 2142 N N . GLY A 1 267 ? 0.849 -1.729 -20.731 1.00 81.50 267 GLY A N 1
ATOM 2143 C CA . GLY A 1 267 ? -0.230 -2.501 -20.107 1.00 81.50 267 GLY A CA 1
ATOM 2144 C C . GLY A 1 267 ? -1.443 -1.671 -19.667 1.00 81.50 267 GLY A C 1
ATOM 2145 O O . GLY A 1 267 ? -1.511 -0.461 -19.860 1.00 81.50 267 GLY A O 1
ATOM 2146 N N . LYS A 1 268 ? -2.436 -2.342 -19.068 1.00 83.94 268 LYS A N 1
ATOM 2147 C CA . LYS A 1 268 ? -3.682 -1.705 -18.616 1.00 83.94 268 LYS A CA 1
ATOM 2148 C C . LYS A 1 268 ? -3.428 -0.865 -17.362 1.00 83.94 268 LYS A C 1
ATOM 2150 O O . LYS A 1 268 ? -3.180 -1.412 -16.290 1.00 83.94 268 LYS A O 1
ATOM 2155 N N . THR A 1 269 ? -3.506 0.456 -17.494 1.00 87.94 269 THR A N 1
ATOM 2156 C CA . THR A 1 269 ? -3.323 1.398 -16.385 1.00 87.94 269 THR A CA 1
ATOM 2157 C C . THR A 1 269 ? -4.083 2.704 -16.619 1.00 87.94 269 THR A C 1
ATOM 2159 O O . THR A 1 269 ? -4.366 3.060 -17.759 1.00 87.94 269 THR A O 1
ATOM 2162 N N . SER A 1 270 ? -4.429 3.417 -15.544 1.00 90.06 270 SER A N 1
ATOM 2163 C CA . SER A 1 270 ? -5.062 4.743 -15.613 1.00 90.06 270 SER A CA 1
ATOM 2164 C C . SER A 1 270 ? -4.053 5.886 -15.779 1.00 90.06 270 SER A C 1
ATOM 2166 O O . SER A 1 270 ? -4.441 7.022 -16.057 1.00 90.06 270 SER A O 1
ATOM 2168 N N . PHE A 1 271 ? -2.756 5.611 -15.614 1.00 93.75 271 PHE A N 1
ATOM 2169 C CA . PHE A 1 271 ? -1.711 6.607 -15.822 1.00 93.75 271 PHE A CA 1
ATOM 2170 C C . PHE A 1 271 ? -1.532 6.909 -17.311 1.00 93.75 271 PHE A C 1
ATOM 2172 O O . PHE A 1 271 ? -1.493 6.008 -18.142 1.00 93.75 271 PHE A O 1
ATOM 2179 N N . ARG A 1 272 ? -1.360 8.191 -17.648 1.00 94.44 272 ARG A N 1
ATOM 2180 C CA . ARG A 1 272 ? -1.079 8.635 -19.027 1.00 94.44 272 ARG A CA 1
ATOM 2181 C C . ARG A 1 272 ? 0.414 8.680 -19.357 1.00 94.44 272 ARG A C 1
ATOM 2183 O O . ARG A 1 272 ? 0.780 8.735 -20.526 1.00 94.44 272 ARG A O 1
ATOM 2190 N N . LYS A 1 273 ? 1.271 8.717 -18.333 1.00 96.50 273 LYS A N 1
ATOM 2191 C CA . LYS A 1 273 ? 2.728 8.847 -18.449 1.00 96.50 273 LYS A CA 1
ATOM 2192 C C . LYS A 1 273 ? 3.425 7.899 -17.483 1.00 96.50 273 LYS A C 1
ATOM 2194 O O . LYS A 1 273 ? 2.922 7.663 -16.386 1.00 96.50 273 LYS A O 1
ATOM 2199 N N . GLU A 1 274 ? 4.579 7.391 -17.890 1.00 97.06 274 GLU A N 1
ATOM 2200 C CA . GLU A 1 274 ? 5.491 6.589 -17.081 1.00 97.06 274 GLU A CA 1
ATOM 2201 C C . GLU A 1 274 ? 6.877 7.235 -17.083 1.00 97.06 274 GLU A C 1
ATOM 2203 O O . GLU A 1 274 ? 7.396 7.576 -18.147 1.00 97.06 274 GLU A O 1
ATOM 2208 N N . ALA A 1 275 ? 7.440 7.426 -15.893 1.00 96.88 275 ALA A N 1
ATOM 2209 C CA . ALA A 1 275 ? 8.780 7.952 -15.690 1.00 96.88 275 ALA A CA 1
ATOM 2210 C C . ALA A 1 275 ? 9.825 6.852 -15.881 1.00 96.88 275 ALA A C 1
ATOM 2212 O O . ALA A 1 275 ? 9.686 5.753 -15.344 1.00 96.88 275 ALA A O 1
ATOM 2213 N N . VAL A 1 276 ? 10.857 7.185 -16.651 1.00 96.50 276 VAL A N 1
ATOM 2214 C CA . VAL A 1 276 ? 11.968 6.310 -17.036 1.00 96.50 276 VAL A CA 1
ATOM 2215 C C . VAL A 1 276 ? 13.251 6.858 -16.430 1.00 96.50 276 VAL A C 1
ATOM 2217 O O . VAL A 1 276 ? 13.407 8.074 -16.297 1.00 96.50 276 VAL A O 1
ATOM 2220 N N . GLY A 1 277 ? 14.156 5.955 -16.060 1.00 95.94 277 GLY A N 1
ATOM 2221 C CA . GLY A 1 277 ? 15.460 6.295 -15.497 1.00 95.94 277 GLY A CA 1
ATOM 2222 C C . GLY A 1 277 ? 15.392 7.194 -14.268 1.00 95.94 277 GLY A C 1
ATOM 2223 O O . GLY A 1 277 ? 16.007 8.258 -14.211 1.00 95.94 277 GLY A O 1
ATOM 2224 N N . VAL A 1 278 ? 14.578 6.771 -13.311 1.00 96.69 278 VAL A N 1
ATOM 2225 C CA . VAL A 1 278 ? 14.285 7.458 -12.065 1.00 96.69 278 VAL A CA 1
ATOM 2226 C C . VAL A 1 278 ? 15.418 7.256 -11.062 1.00 96.69 278 VAL A C 1
ATOM 2228 O O . VAL A 1 278 ? 15.824 6.132 -10.785 1.00 96.69 278 VAL A O 1
ATOM 2231 N N . MET A 1 279 ? 15.893 8.350 -10.476 1.00 95.56 279 MET A N 1
ATOM 2232 C CA . MET A 1 279 ? 16.933 8.371 -9.447 1.00 95.56 279 MET A CA 1
ATOM 2233 C C . MET A 1 279 ? 16.471 9.219 -8.259 1.00 95.56 279 MET A C 1
ATOM 2235 O O . MET A 1 279 ? 16.072 10.369 -8.473 1.00 95.56 279 MET A O 1
ATOM 2239 N N . PRO A 1 280 ? 16.528 8.703 -7.020 1.00 91.56 280 PRO A N 1
ATOM 2240 C CA . PRO A 1 280 ? 16.376 9.519 -5.820 1.00 91.56 280 PRO A CA 1
ATOM 2241 C C . PRO A 1 280 ? 17.344 10.706 -5.785 1.00 91.56 280 PRO A C 1
ATOM 2243 O O . PRO A 1 280 ? 18.484 10.613 -6.236 1.00 91.56 280 PRO A O 1
ATOM 2246 N N . VAL A 1 281 ? 16.874 11.837 -5.262 1.00 85.56 281 VAL A N 1
ATOM 2247 C CA . VAL A 1 281 ? 17.681 13.031 -4.992 1.00 85.56 281 VAL A CA 1
ATOM 2248 C C . VAL A 1 281 ? 17.873 13.111 -3.481 1.00 85.56 281 VAL A C 1
ATOM 2250 O O . VAL A 1 281 ? 17.046 13.703 -2.788 1.00 85.56 281 VAL A O 1
ATOM 2253 N N . GLY A 1 282 ? 18.929 12.471 -2.984 1.00 66.12 282 GLY A N 1
ATOM 2254 C CA . GLY A 1 282 ? 19.230 12.357 -1.556 1.00 66.12 282 GLY A CA 1
ATOM 2255 C C . GLY A 1 282 ? 20.112 11.159 -1.275 1.00 66.12 282 GLY A C 1
ATOM 2256 O O . GLY A 1 282 ? 19.658 10.040 -1.594 1.00 66.12 282 GLY A O 1
#

Foldseek 3Di:
DDFDADPQKWKWKAWQDVDHDDIHTDGGFDWPDLVQWPRDDQFTKMKIKMWGFPPQQLFKWWWDADPVRAIDTDDWDDPVGGTMDIAIFTWDADPVRAIWTAPPRFWIWMWGADAQQKIWIKIFGWTDDRNTTTTTIDGPDIWGWAQAPVVRDIDIVVDVPPRVNVRVVSVVSDDPNRNHHHCVVVVVVVVVVVVVVVVVVVVQQVQLPDPQKWFWQDWDRNHQKGWTDHNPFIAIEGQVQEDDPDPGRIDDGGFMKGADDWDQDPDDDPGRIHTHNIYTDD

pLDDT: mean 84.29, std 12.87, range [44.78, 97.56]

Radius of gyration: 20.6 Å; chains: 1; bounding box: 47×57×49 Å

Secondary structure (DSSP, 8-state):
-EE-PPTTB-EEEEEEESEEPPPEEE-SS-B--GGGTTT--TT-EEEEEEEEETTGGGTEEEEEE-TT--EEEPP-EE-SSEEEEEEEEE-EE-TTS-EE--TTTTEEEEEEEETTTEEEEEEEE-EEETTEEE--EEEEEEEE-EEETTTTEEE-TTTTTT-HHHHHHHHTT--TT--PPBTHHHHHHHHHHHHHHHHHHHHHHHHHTSTTEEEEEEEETTTTEEEEE-SS-EEEEEGGGB--SSSS----TT-EEE-SEEEPPSSS-S-S-EEESBEE--